Protein AF-E0MJT0-F1 (afdb_monomer_lite)

Sequence (214 aa):
MLRGILICGAIALLGTSVAAQNTTTRPAAEV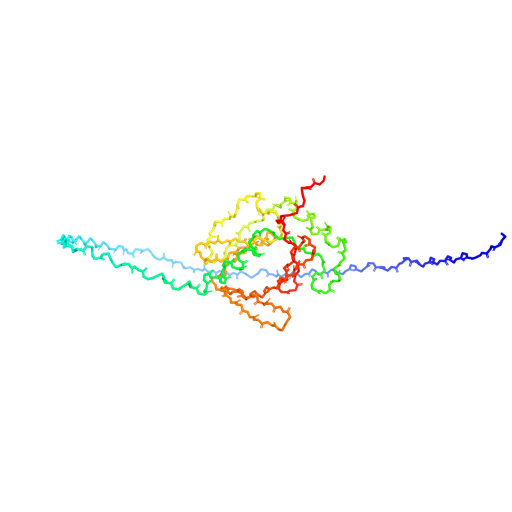ETNSSINAAPSSDATGDSDSTAKPEAEAAETEAEPAEPDPQAKLRKELDEQLLGAWAEMPGGLTGQLSQDTVKVALAGCYAALSVPSLRFETTAERALPPQDDRKGHVIYYRTSKGLQRFDTKAGTVTVFPQIAKVPRETFNVYVLRGRSATLPLRFAKRGRGTFLAEGDKIYLHCRGLPARP

pLDDT: mean 77.41, std 19.5, range [37.59, 97.56]

Foldseek 3Di:
DDDDDDDDDDDDDDDDDDDDDDDDDDDDDDDDDDDDDDDDDDDDDDDDDDDDDDDDDDPPPPPPDPPDPDVVVVVQVVCCVQAAFAWAWFPPFPNDDDDPVSVVVSLVQQVDQADAPAADEDPQDDPDDDDSNRHRHQWGWDADPQGIWIQGRVVNYIFHFNDWDWDDDPPFIWIWTDGPVDIWTWTWDDDDQWIWIHTPRIIITGSPPDDDDD

Radius of gyration: 28.46 Å; chains: 1; bounding box: 87×42×94 Å

Structure (mmCIF, N/CA/C/O backbone):
data_AF-E0MJT0-F1
#
_entry.id   AF-E0MJT0-F1
#
loop_
_atom_site.group_PDB
_atom_site.id
_atom_site.type_symbol
_atom_site.label_atom_id
_atom_site.label_alt_id
_atom_site.label_comp_id
_atom_site.label_asym_id
_atom_site.label_entity_id
_atom_site.label_seq_id
_atom_site.pdbx_PDB_ins_code
_atom_site.Cartn_x
_atom_site.Cartn_y
_atom_site.Cartn_z
_atom_site.occupancy
_atom_site.B_iso_or_equiv
_atom_site.auth_seq_id
_atom_site.auth_comp_id
_atom_site.auth_asym_id
_atom_site.auth_atom_id
_atom_site.pdbx_PDB_model_num
ATOM 1 N N . MET A 1 1 ? 36.842 -0.036 -50.162 1.00 39.56 1 MET A N 1
ATOM 2 C CA . MET A 1 1 ? 38.296 0.043 -49.912 1.00 39.56 1 MET A CA 1
ATOM 3 C C . MET A 1 1 ? 38.510 0.423 -48.452 1.00 39.56 1 MET A C 1
ATOM 5 O O . MET A 1 1 ? 37.882 1.372 -48.022 1.00 39.56 1 MET A O 1
ATOM 9 N N . LEU A 1 2 ? 39.345 -0.365 -47.758 1.00 37.59 2 LEU A N 1
ATOM 10 C CA . LEU A 1 2 ? 40.110 -0.109 -46.519 1.00 37.59 2 LEU A CA 1
ATOM 11 C C . LEU A 1 2 ? 39.387 0.459 -45.271 1.00 37.59 2 LEU A C 1
ATOM 13 O O . LEU A 1 2 ? 38.911 1.581 -45.274 1.00 37.59 2 LEU A O 1
ATOM 17 N N . ARG A 1 3 ? 39.226 -0.357 -44.213 1.00 43.16 3 ARG A N 1
ATOM 18 C CA . ARG A 1 3 ? 40.137 -0.589 -43.050 1.00 43.16 3 ARG A CA 1
ATOM 19 C C . ARG A 1 3 ? 39.877 0.407 -41.908 1.00 43.16 3 ARG A C 1
ATOM 21 O O . ARG A 1 3 ? 40.188 1.578 -42.030 1.00 43.16 3 ARG A O 1
ATOM 28 N N . GLY A 1 4 ? 39.311 -0.058 -40.796 1.00 39.19 4 GLY A N 1
ATOM 29 C CA . GLY A 1 4 ? 40.079 -0.333 -39.568 1.00 39.19 4 GLY A CA 1
ATOM 30 C C . GLY A 1 4 ? 39.317 0.258 -38.364 1.00 39.19 4 GLY A C 1
ATOM 31 O O . GLY A 1 4 ? 38.499 1.138 -38.577 1.00 39.19 4 GLY A O 1
ATOM 32 N N . ILE A 1 5 ? 39.440 -0.142 -37.100 1.00 55.97 5 ILE A N 1
ATOM 33 C CA . ILE A 1 5 ? 40.351 -1.026 -36.375 1.00 55.97 5 ILE A CA 1
ATOM 34 C C . ILE A 1 5 ? 39.578 -1.563 -35.154 1.00 55.97 5 ILE A C 1
ATOM 36 O O . ILE A 1 5 ? 38.778 -0.869 -34.533 1.00 55.97 5 ILE A O 1
ATOM 40 N N . LEU A 1 6 ? 39.867 -2.824 -34.856 1.00 49.12 6 LEU A N 1
ATOM 41 C CA . LEU A 1 6 ? 39.531 -3.611 -33.677 1.00 49.12 6 LEU A CA 1
ATOM 42 C C . LEU A 1 6 ? 40.181 -3.006 -32.413 1.00 49.12 6 LEU A C 1
ATOM 44 O O . LEU A 1 6 ? 41.392 -2.792 -32.419 1.00 49.12 6 LEU A O 1
ATOM 48 N N . ILE A 1 7 ? 39.443 -2.816 -31.315 1.00 57.50 7 ILE A N 1
ATOM 49 C CA . ILE A 1 7 ? 40.053 -2.723 -29.976 1.00 57.50 7 ILE A CA 1
ATOM 50 C C . ILE A 1 7 ? 39.392 -3.755 -29.067 1.00 57.50 7 ILE A C 1
ATOM 52 O O . ILE A 1 7 ? 38.260 -3.602 -28.613 1.00 57.50 7 ILE A O 1
ATOM 56 N N . CYS A 1 8 ? 40.149 -4.826 -28.836 1.00 52.03 8 CYS A N 1
ATOM 57 C CA . CYS A 1 8 ? 39.982 -5.756 -27.734 1.00 52.03 8 CYS A CA 1
ATOM 58 C C . CYS A 1 8 ? 40.295 -5.043 -26.413 1.00 52.03 8 CYS A C 1
ATOM 60 O O . CYS A 1 8 ? 41.327 -4.388 -26.291 1.00 52.03 8 CYS A O 1
ATOM 62 N N . GLY A 1 9 ? 39.446 -5.242 -25.411 1.00 45.62 9 GLY A N 1
ATOM 63 C CA . GLY A 1 9 ? 39.703 -4.835 -24.034 1.00 45.62 9 GLY A CA 1
ATOM 64 C C . GLY A 1 9 ? 39.067 -5.828 -23.074 1.00 45.62 9 GLY A C 1
ATOM 65 O O . GLY A 1 9 ? 38.025 -5.550 -22.495 1.00 45.62 9 GLY A O 1
ATOM 66 N N . ALA A 1 10 ? 39.675 -7.007 -22.955 1.00 51.72 10 ALA A N 1
ATOM 67 C CA . ALA A 1 10 ? 39.426 -7.926 -21.855 1.00 51.72 10 ALA A CA 1
ATOM 68 C C . ALA A 1 10 ? 40.201 -7.431 -20.627 1.00 51.72 10 ALA A C 1
ATOM 70 O O . ALA A 1 10 ? 41.418 -7.278 -20.704 1.00 51.72 10 ALA A O 1
ATOM 71 N N . ILE A 1 11 ? 39.522 -7.215 -19.499 1.00 55.44 11 ILE A N 1
ATOM 72 C CA . ILE A 1 11 ? 40.168 -7.178 -18.184 1.00 55.44 11 ILE A CA 1
ATOM 73 C C . ILE A 1 11 ? 39.408 -8.116 -17.253 1.00 55.44 11 ILE A C 1
ATOM 75 O O . ILE A 1 11 ? 38.180 -8.150 -17.213 1.00 55.44 11 ILE A O 1
ATOM 79 N N . ALA A 1 12 ? 40.216 -8.936 -16.596 1.00 50.62 12 ALA A N 1
ATOM 80 C CA . ALA A 1 12 ? 39.888 -10.151 -15.895 1.00 50.62 12 ALA A CA 1
ATOM 81 C C . ALA A 1 12 ? 39.063 -9.936 -14.619 1.00 50.62 12 ALA A C 1
ATOM 83 O O . ALA A 1 12 ? 39.267 -8.991 -13.859 1.00 50.62 12 ALA A O 1
ATOM 84 N N . LEU A 1 13 ? 38.192 -10.916 -14.372 1.00 47.69 13 LEU A N 1
ATOM 85 C CA . LEU A 1 13 ? 37.748 -11.331 -13.046 1.00 47.69 13 LEU A CA 1
ATOM 86 C C . LEU A 1 13 ? 38.962 -11.616 -12.155 1.00 47.69 13 LEU A C 1
ATOM 88 O O . LEU A 1 13 ? 39.895 -12.257 -12.629 1.00 47.69 13 LEU A O 1
ATOM 92 N N . LEU A 1 14 ? 38.898 -11.205 -10.886 1.00 55.53 14 LEU A N 1
ATOM 93 C CA . LEU A 1 14 ? 39.329 -11.946 -9.687 1.00 55.53 14 LEU A CA 1
ATOM 94 C C . LEU A 1 14 ? 39.169 -11.022 -8.467 1.00 55.53 14 LEU A C 1
ATOM 96 O O . LEU A 1 14 ? 39.740 -9.939 -8.415 1.00 55.53 14 LEU A O 1
ATOM 100 N N . GLY A 1 15 ? 38.375 -11.451 -7.486 1.00 39.41 15 GLY A N 1
ATOM 101 C CA . GLY A 1 15 ? 38.092 -10.676 -6.275 1.00 39.41 15 GLY A CA 1
ATOM 102 C C . GLY A 1 15 ? 37.439 -11.528 -5.193 1.00 39.41 15 GLY A C 1
ATOM 103 O O . GLY A 1 15 ? 36.276 -11.340 -4.868 1.00 39.41 15 GLY A O 1
ATOM 104 N N . THR A 1 16 ? 38.200 -12.527 -4.749 1.00 51.72 16 THR A N 1
ATOM 105 C CA . THR A 1 16 ? 38.169 -13.261 -3.470 1.00 51.72 16 THR A CA 1
ATOM 106 C C . THR A 1 16 ? 36.982 -13.057 -2.518 1.00 51.72 16 THR A C 1
ATOM 108 O O . THR A 1 16 ? 36.824 -12.012 -1.889 1.00 51.72 16 THR A O 1
ATOM 111 N N . SER A 1 17 ? 36.256 -14.153 -2.297 1.00 47.62 17 SER A N 1
ATOM 112 C CA . SER A 1 17 ? 35.395 -14.392 -1.140 1.00 47.62 17 SER A CA 1
ATOM 113 C C . SER A 1 17 ? 36.192 -14.340 0.168 1.00 47.62 17 SER A C 1
ATOM 115 O O . SER A 1 17 ? 37.185 -15.052 0.311 1.00 47.62 17 SER A O 1
ATOM 117 N N . VAL A 1 18 ? 35.713 -13.575 1.151 1.00 54.94 18 VAL A N 1
ATOM 118 C CA . VAL A 1 18 ? 36.112 -13.725 2.557 1.00 54.94 18 VAL A CA 1
ATOM 119 C C . VAL A 1 18 ? 34.894 -14.204 3.336 1.00 54.94 18 VAL A C 1
ATOM 121 O O . VAL A 1 18 ? 33.933 -13.468 3.541 1.00 54.94 18 VAL A O 1
ATOM 124 N N . ALA A 1 19 ? 34.944 -15.469 3.745 1.00 49.22 19 ALA A N 1
ATOM 125 C CA . ALA A 1 19 ? 34.118 -15.998 4.812 1.00 49.22 19 ALA A CA 1
ATOM 126 C C . ALA A 1 19 ? 34.771 -15.617 6.148 1.00 49.22 19 ALA A C 1
ATOM 128 O O . ALA A 1 19 ? 35.932 -15.945 6.380 1.00 49.22 19 ALA A O 1
ATOM 129 N N . ALA A 1 20 ? 34.026 -14.956 7.029 1.00 48.19 20 ALA A N 1
ATOM 130 C CA . ALA A 1 20 ? 34.372 -14.851 8.439 1.00 48.19 20 ALA A CA 1
ATOM 131 C C . ALA A 1 20 ? 33.108 -15.082 9.269 1.00 48.19 20 ALA A C 1
ATOM 133 O O . ALA A 1 20 ? 32.042 -14.524 9.015 1.00 48.19 20 ALA A O 1
ATOM 134 N N . GLN A 1 21 ? 33.255 -16.011 10.200 1.00 46.91 21 GLN A N 1
ATOM 135 C CA . GLN A 1 21 ? 32.237 -16.642 11.016 1.00 46.91 21 GLN A CA 1
ATOM 136 C C . GLN A 1 21 ? 31.750 -15.676 12.103 1.00 46.91 21 GLN A C 1
ATOM 138 O O . GLN A 1 21 ? 32.567 -15.103 12.814 1.00 46.91 21 GLN A O 1
ATOM 143 N N . ASN A 1 22 ? 30.433 -15.559 12.285 1.00 47.38 22 ASN A N 1
ATOM 144 C CA . ASN A 1 22 ? 29.844 -14.991 13.499 1.00 47.38 22 ASN A CA 1
ATOM 145 C C . ASN A 1 22 ? 29.079 -16.094 14.236 1.00 47.38 22 ASN A C 1
ATOM 147 O O . ASN A 1 22 ? 27.866 -16.241 14.113 1.00 47.38 22 ASN A O 1
ATOM 151 N N . THR A 1 23 ? 29.814 -16.896 15.001 1.00 53.53 23 THR A N 1
ATOM 152 C CA . THR A 1 23 ? 29.259 -17.708 16.087 1.00 53.53 23 THR A CA 1
ATOM 153 C C . THR A 1 23 ? 29.192 -16.846 17.341 1.00 53.53 23 THR A C 1
ATOM 155 O O . THR A 1 23 ? 30.184 -16.682 18.046 1.00 53.53 23 THR A O 1
ATOM 158 N N . THR A 1 24 ? 28.016 -16.289 17.629 1.00 59.47 24 THR A N 1
ATOM 159 C CA . THR A 1 24 ? 27.700 -15.737 18.952 1.00 59.47 24 THR A CA 1
ATOM 160 C C . THR A 1 24 ? 26.801 -16.724 19.680 1.00 59.47 24 THR A C 1
ATOM 162 O O . THR A 1 24 ? 25.582 -16.737 19.518 1.00 59.47 24 THR A O 1
ATOM 165 N N . THR A 1 25 ? 27.436 -17.568 20.486 1.00 55.47 25 THR A N 1
ATOM 166 C CA . THR A 1 25 ? 26.797 -18.394 21.507 1.00 55.47 25 THR A CA 1
ATOM 167 C C . THR A 1 25 ? 26.306 -17.473 22.623 1.00 55.47 25 THR A C 1
ATOM 169 O O . THR A 1 25 ? 27.111 -16.873 23.331 1.00 55.47 25 THR A O 1
ATOM 172 N N . ARG A 1 26 ? 24.986 -17.334 22.777 1.00 57.97 26 ARG A N 1
ATOM 173 C CA . ARG A 1 26 ? 24.369 -16.671 23.933 1.00 57.97 26 ARG A CA 1
ATOM 174 C C . ARG A 1 26 ? 23.870 -17.751 24.900 1.00 57.97 26 ARG A C 1
ATOM 176 O O . ARG A 1 26 ? 23.082 -18.592 24.467 1.00 57.97 26 ARG A O 1
ATOM 183 N N . PRO A 1 27 ? 24.308 -17.756 26.170 1.00 58.97 27 PRO A N 1
ATOM 184 C CA . PRO A 1 27 ? 23.835 -18.723 27.148 1.00 58.97 27 PRO A CA 1
ATOM 185 C C . PRO A 1 27 ? 22.383 -18.450 27.550 1.00 58.97 27 PRO A C 1
ATOM 187 O O . PRO A 1 27 ? 21.928 -17.303 27.613 1.00 58.97 27 PRO A O 1
ATOM 190 N N . ALA A 1 28 ? 21.682 -19.553 27.808 1.00 47.94 28 ALA A N 1
ATOM 191 C CA . ALA A 1 28 ? 20.380 -19.606 28.441 1.00 47.94 28 ALA A CA 1
ATOM 192 C C . ALA A 1 28 ? 20.479 -19.020 29.855 1.00 47.94 28 ALA A C 1
ATOM 194 O O . ALA A 1 28 ? 21.287 -19.476 30.660 1.00 47.94 28 ALA A O 1
ATOM 195 N N . ALA A 1 29 ? 19.668 -18.003 30.129 1.00 51.69 29 ALA A N 1
ATOM 196 C CA . ALA A 1 29 ? 19.367 -17.580 31.484 1.00 51.69 29 ALA A CA 1
ATOM 197 C C . ALA A 1 29 ? 17.995 -18.154 31.830 1.00 51.69 29 ALA A C 1
ATOM 199 O O . ALA A 1 29 ? 16.990 -17.831 31.191 1.00 51.69 29 ALA A O 1
ATOM 200 N N . GLU A 1 30 ? 18.014 -19.054 32.802 1.00 49.72 30 GLU A N 1
ATOM 201 C CA . GLU A 1 30 ? 16.867 -19.563 33.531 1.00 49.72 30 GLU A CA 1
ATOM 202 C C . GLU A 1 30 ? 16.092 -18.388 34.138 1.00 49.72 30 GLU A C 1
ATOM 204 O O . GLU A 1 30 ? 16.666 -17.501 34.768 1.00 49.72 30 GLU A O 1
ATOM 209 N N . VAL A 1 31 ? 14.776 -18.379 33.939 1.00 50.62 31 VAL A N 1
ATOM 210 C CA . VAL A 1 31 ? 13.862 -17.578 34.751 1.00 50.62 31 VAL A CA 1
ATOM 211 C C . VAL A 1 31 ? 12.834 -18.543 35.311 1.00 50.62 31 VAL A C 1
ATOM 213 O O . VAL A 1 31 ? 11.849 -18.888 34.659 1.00 50.62 31 VAL A O 1
ATOM 216 N N . GLU A 1 32 ? 13.100 -18.990 36.533 1.00 49.81 32 GLU A N 1
ATOM 217 C CA . GLU A 1 32 ? 12.069 -19.459 37.442 1.00 49.81 32 GLU A CA 1
ATOM 218 C C . GLU A 1 32 ? 11.084 -18.308 37.680 1.00 49.81 32 GLU A C 1
ATOM 220 O O . GLU A 1 32 ? 11.463 -17.225 38.124 1.00 49.81 32 GLU A O 1
ATOM 225 N N . THR A 1 33 ? 9.802 -18.533 37.402 1.00 47.44 33 THR A N 1
ATOM 226 C CA . THR A 1 33 ? 8.735 -17.763 38.046 1.00 47.44 33 THR A CA 1
ATOM 227 C C . THR A 1 33 ? 7.750 -18.734 38.661 1.00 47.44 33 THR A C 1
ATOM 229 O O . THR A 1 33 ? 7.006 -19.453 38.001 1.00 47.44 33 THR A O 1
ATOM 232 N N . ASN A 1 34 ? 7.863 -18.765 39.979 1.00 44.84 34 ASN A N 1
ATOM 233 C CA . ASN A 1 34 ? 7.016 -19.437 40.931 1.00 44.84 34 ASN A CA 1
ATOM 234 C C . ASN A 1 34 ? 5.706 -18.644 41.120 1.00 44.84 34 ASN A C 1
ATOM 236 O O . ASN A 1 34 ? 5.655 -17.443 40.850 1.00 44.84 34 ASN A O 1
ATOM 240 N N . SER A 1 35 ? 4.719 -19.318 41.707 1.00 42.53 35 SER A N 1
ATOM 241 C CA . SER A 1 35 ? 3.547 -18.765 42.407 1.00 42.53 35 SER A CA 1
ATOM 242 C C . SER A 1 35 ? 2.259 -18.476 41.621 1.00 42.53 35 SER A C 1
ATOM 244 O O . SER A 1 35 ? 2.022 -17.399 41.085 1.00 42.53 35 SER A O 1
ATOM 246 N N . SER A 1 36 ? 1.369 -19.469 41.724 1.00 47.12 36 SER A N 1
ATOM 247 C CA . SER A 1 36 ? 0.085 -19.386 42.440 1.00 47.12 36 SER A CA 1
ATOM 248 C C . SER A 1 36 ? -0.874 -18.246 42.097 1.00 47.12 36 SER A C 1
ATOM 250 O O . SER A 1 36 ? -0.738 -17.128 42.587 1.00 47.12 36 SER A O 1
ATOM 252 N N . ILE A 1 37 ? -1.963 -18.593 41.406 1.00 47.69 37 ILE A N 1
ATOM 253 C CA . ILE A 1 37 ? -3.201 -17.809 41.420 1.00 47.69 37 ILE A CA 1
ATOM 254 C C . ILE A 1 37 ? -4.283 -18.670 42.073 1.00 47.69 37 ILE A C 1
ATOM 256 O O . ILE A 1 37 ? -4.662 -19.724 41.562 1.00 47.69 37 ILE A O 1
ATOM 260 N N . ASN A 1 38 ? -4.720 -18.210 43.245 1.00 52.88 38 ASN A N 1
ATOM 261 C CA . ASN A 1 38 ? -5.836 -18.748 44.007 1.00 52.88 38 ASN A CA 1
ATOM 262 C C . ASN A 1 38 ? -7.157 -18.582 43.252 1.00 52.88 38 ASN A C 1
ATOM 264 O O . ASN A 1 38 ? -7.386 -17.599 42.549 1.00 52.88 38 ASN A O 1
ATOM 268 N N . ALA A 1 39 ? -8.029 -19.559 43.462 1.00 43.28 39 ALA A N 1
ATOM 269 C CA . ALA A 1 39 ? -9.385 -19.606 42.960 1.00 43.28 39 ALA A CA 1
ATOM 270 C C . ALA A 1 39 ? -10.387 -18.819 43.830 1.00 43.28 39 ALA A C 1
ATOM 272 O O . ALA A 1 39 ? -10.239 -18.761 45.051 1.00 43.28 39 ALA A O 1
ATOM 273 N N . ALA A 1 40 ? -11.469 -18.405 43.147 1.00 51.53 40 ALA A N 1
ATOM 274 C CA . ALA A 1 40 ? -12.857 -18.191 43.604 1.00 51.53 40 ALA A CA 1
ATOM 275 C C . ALA A 1 40 ? -13.196 -16.883 44.372 1.00 51.53 40 ALA A C 1
ATOM 277 O O . ALA A 1 40 ? -12.289 -16.271 44.930 1.00 51.53 40 ALA A O 1
ATOM 278 N N . PRO A 1 41 ? -14.490 -16.477 44.503 1.00 58.94 41 PRO A N 1
ATOM 279 C CA . PRO A 1 41 ? -15.729 -16.891 43.803 1.00 58.94 41 PRO A CA 1
ATOM 280 C C . PRO A 1 41 ? -16.649 -15.730 43.307 1.00 58.94 41 PRO A C 1
ATOM 282 O O . PRO A 1 41 ? -16.496 -14.577 43.685 1.00 58.94 41 PRO A O 1
ATOM 285 N N . SER A 1 42 ? -17.632 -16.120 42.478 1.00 41.84 42 SER A N 1
ATOM 286 C CA . SER A 1 42 ? -19.065 -15.734 42.399 1.00 41.84 42 SER A CA 1
ATOM 287 C C . SER A 1 42 ? -19.572 -14.340 42.814 1.00 41.84 42 SER A C 1
ATOM 289 O O . SER A 1 42 ? -19.380 -13.938 43.956 1.00 41.84 42 SER A O 1
ATOM 291 N N . SER A 1 43 ? -20.443 -13.752 41.976 1.00 51.44 43 SER A N 1
ATOM 292 C CA . SER A 1 43 ? -21.821 -13.397 42.383 1.00 51.44 43 SER A CA 1
ATOM 293 C C . SER A 1 43 ? -22.679 -12.884 41.216 1.00 51.44 43 SER A C 1
ATOM 295 O O . SER A 1 43 ? -22.278 -11.979 40.484 1.00 51.44 43 SER A O 1
ATOM 297 N N . ASP A 1 44 ? -23.871 -13.474 41.116 1.00 47.16 44 ASP A N 1
ATOM 298 C CA . ASP A 1 44 ? -25.062 -13.056 40.375 1.00 47.16 44 ASP A CA 1
ATOM 299 C C . ASP A 1 44 ? -25.503 -11.609 40.650 1.00 47.16 44 ASP A C 1
ATOM 301 O O . ASP A 1 44 ? -25.381 -11.127 41.775 1.00 47.16 44 ASP A O 1
ATOM 305 N N . ALA A 1 45 ? -26.154 -10.982 39.663 1.00 52.44 45 ALA A N 1
ATOM 306 C CA . ALA A 1 45 ? -27.312 -10.115 39.905 1.00 52.44 45 ALA A CA 1
ATOM 307 C C . ALA A 1 45 ? -28.137 -9.922 38.621 1.00 52.44 45 ALA A C 1
ATOM 309 O O . ALA A 1 45 ? -27.816 -9.130 37.737 1.00 52.44 45 ALA A O 1
ATOM 310 N N . THR A 1 46 ? -29.225 -10.681 38.570 1.00 49.34 46 THR A N 1
ATOM 311 C CA . THR A 1 46 ? -30.458 -10.483 37.809 1.00 49.34 46 THR A CA 1
ATOM 312 C C . THR A 1 46 ? -31.018 -9.070 38.022 1.00 49.34 46 THR A C 1
ATOM 314 O O . THR A 1 46 ? -31.017 -8.571 39.145 1.00 49.34 46 THR A O 1
ATOM 317 N N . GLY A 1 47 ? -31.545 -8.442 36.970 1.00 44.25 47 GLY A N 1
ATOM 318 C CA . GLY A 1 47 ? -32.155 -7.112 37.042 1.00 44.25 47 GLY A CA 1
ATOM 319 C C . GLY A 1 47 ? -33.018 -6.824 35.821 1.00 44.25 47 GLY A C 1
ATOM 320 O O . GLY A 1 47 ? -32.624 -6.071 34.938 1.00 44.25 47 GLY A O 1
ATOM 321 N N . ASP A 1 48 ? -34.163 -7.496 35.785 1.00 46.62 48 ASP A N 1
ATOM 322 C CA . ASP A 1 48 ? -35.295 -7.293 34.886 1.00 46.62 48 ASP A CA 1
ATOM 323 C C . ASP A 1 48 ? -35.992 -5.961 35.229 1.00 46.62 48 ASP A C 1
ATOM 325 O O . ASP A 1 48 ? -36.256 -5.694 36.404 1.00 46.62 48 ASP A O 1
ATOM 329 N N . SER A 1 49 ? -36.257 -5.107 34.238 1.00 53.78 49 SER A N 1
ATOM 330 C CA . SER A 1 49 ? -37.188 -3.972 34.351 1.00 53.78 49 SER A CA 1
ATOM 331 C C . SER A 1 49 ? -37.615 -3.492 32.967 1.00 53.78 49 SER A C 1
ATOM 333 O O . SER A 1 49 ? -37.015 -2.615 32.345 1.00 53.78 49 SER A O 1
ATOM 335 N N . ASP A 1 50 ? -38.678 -4.145 32.520 1.00 46.25 50 ASP A N 1
ATOM 336 C CA . ASP A 1 50 ? -39.806 -3.633 31.749 1.00 46.25 50 ASP A CA 1
ATOM 337 C C . ASP A 1 50 ? -40.014 -2.100 31.821 1.00 46.25 50 ASP A C 1
ATOM 339 O O . ASP A 1 50 ? -40.153 -1.500 32.891 1.00 46.25 50 ASP A O 1
ATOM 343 N N . SER A 1 51 ? -40.089 -1.459 30.653 1.00 48.84 51 SER A N 1
ATOM 344 C CA . SER A 1 51 ? -40.796 -0.187 30.499 1.00 48.84 51 SER A CA 1
ATOM 345 C C . SER A 1 51 ? -41.252 0.008 29.061 1.00 48.84 51 SER A C 1
ATOM 347 O O . SER A 1 51 ? -40.562 0.542 28.192 1.00 48.84 51 SER A O 1
ATOM 349 N N . THR A 1 52 ? -42.479 -0.447 28.852 1.00 54.03 52 THR A N 1
ATOM 350 C CA . THR A 1 52 ? -43.372 -0.064 27.767 1.00 54.03 52 THR A CA 1
ATOM 351 C C . THR A 1 52 ? -43.704 1.430 27.865 1.00 54.03 52 THR A C 1
ATOM 353 O O . THR A 1 52 ? -44.395 1.848 28.790 1.00 54.03 52 THR A O 1
ATOM 356 N N . ALA A 1 53 ? -43.286 2.234 26.884 1.00 52.53 53 ALA A N 1
ATOM 357 C CA . ALA A 1 53 ? -43.912 3.526 26.598 1.00 52.53 53 ALA A CA 1
ATOM 358 C C . ALA A 1 53 ? -43.731 3.899 25.119 1.00 52.53 53 ALA A C 1
ATOM 360 O O . ALA A 1 53 ? -42.669 4.330 24.676 1.00 52.53 53 ALA A O 1
ATOM 361 N N . LYS A 1 54 ? -44.815 3.709 24.365 1.00 60.12 54 LYS A N 1
ATOM 362 C CA . LYS A 1 54 ? -45.051 4.204 23.008 1.00 60.12 54 LYS A CA 1
ATOM 363 C C . LYS A 1 54 ? -45.479 5.677 23.089 1.00 60.12 54 LYS A C 1
ATOM 365 O O . LYS A 1 54 ? -46.451 5.965 23.787 1.00 60.12 54 LYS A O 1
ATOM 370 N N . PRO A 1 55 ? -44.842 6.576 22.327 1.00 51.94 55 PRO A N 1
ATOM 371 C CA . PRO A 1 55 ? -45.589 7.654 21.693 1.00 51.94 55 PRO A CA 1
ATOM 372 C C . PRO A 1 55 ? -45.371 7.636 20.177 1.00 51.94 55 PRO A C 1
ATOM 374 O O . PRO A 1 55 ? -44.253 7.767 19.682 1.00 51.94 55 PRO A O 1
ATOM 377 N N . GLU A 1 56 ? -46.481 7.477 19.457 1.00 57.00 56 GLU A N 1
ATOM 378 C CA . GLU A 1 56 ? -46.642 7.976 18.093 1.00 57.00 56 GLU A CA 1
ATOM 379 C C . GLU A 1 56 ? -46.380 9.485 18.107 1.00 57.00 56 GLU A C 1
ATOM 381 O O . GLU A 1 56 ? -47.087 10.229 18.784 1.00 57.00 56 GLU A O 1
ATOM 386 N N . ALA A 1 57 ? -45.359 9.923 17.377 1.00 53.69 57 ALA A N 1
ATOM 387 C CA . ALA A 1 57 ? -45.158 11.321 17.036 1.00 53.69 57 ALA A CA 1
ATOM 388 C C . ALA A 1 57 ? -44.929 11.407 15.527 1.00 53.69 57 ALA A C 1
ATOM 390 O O . ALA A 1 57 ? -44.039 10.756 14.978 1.00 53.69 57 ALA A O 1
ATOM 391 N N . GLU A 1 58 ? -45.821 12.166 14.898 1.00 53.72 58 GLU A N 1
ATOM 392 C CA . GLU A 1 58 ? -45.889 12.546 13.493 1.00 53.72 58 GLU A CA 1
ATOM 393 C C . GLU A 1 58 ? -44.523 12.703 12.820 1.00 53.72 58 GLU A C 1
ATOM 395 O O . GLU A 1 58 ? -43.674 13.498 13.228 1.00 53.72 58 GLU A O 1
ATOM 400 N N . ALA A 1 59 ? -44.358 11.964 11.723 1.00 45.94 59 ALA A N 1
ATOM 401 C CA . ALA A 1 59 ? -43.302 12.170 10.754 1.00 45.94 59 ALA A CA 1
ATOM 402 C C . ALA A 1 59 ? -43.537 13.505 10.031 1.00 45.94 59 ALA A C 1
ATOM 404 O O . ALA A 1 59 ? -44.211 13.569 9.006 1.00 45.94 59 ALA A O 1
ATOM 405 N N . ALA A 1 60 ? -42.970 14.581 10.574 1.00 56.06 60 ALA A N 1
ATOM 406 C CA . ALA A 1 60 ? -42.643 15.750 9.780 1.00 56.06 60 ALA A CA 1
ATOM 407 C C . ALA A 1 60 ? -41.481 15.353 8.858 1.00 56.06 60 ALA A C 1
ATOM 409 O O . ALA A 1 60 ? -40.336 15.238 9.305 1.00 56.06 60 ALA A O 1
ATOM 410 N N . GLU A 1 61 ? -41.788 15.092 7.586 1.00 55.78 61 GLU A N 1
ATOM 411 C CA . GLU A 1 61 ? -40.804 14.971 6.511 1.00 55.78 61 GLU A CA 1
ATOM 412 C C . GLU A 1 61 ? -40.043 16.295 6.409 1.00 55.78 61 GLU A C 1
ATOM 414 O O . GLU A 1 61 ? -40.413 17.228 5.703 1.00 55.78 61 GLU A O 1
ATOM 419 N N . THR A 1 62 ? -38.976 16.394 7.196 1.00 53.78 62 THR A N 1
ATOM 420 C CA . THR A 1 62 ? -37.941 17.395 6.999 1.00 53.78 62 THR A CA 1
ATOM 421 C C . THR A 1 62 ? -37.199 16.947 5.749 1.00 53.78 62 THR A C 1
ATOM 423 O O . THR A 1 62 ? -36.429 15.987 5.806 1.00 53.78 62 THR A O 1
ATOM 426 N N . GLU A 1 63 ? -37.480 17.588 4.612 1.00 60.59 63 GLU A N 1
ATOM 427 C CA . GLU A 1 63 ? -36.622 17.538 3.428 1.00 60.59 63 GLU A CA 1
ATOM 428 C C . GLU A 1 63 ? -35.215 17.944 3.876 1.00 60.59 63 GLU A C 1
ATOM 430 O O . GLU A 1 63 ? -34.901 19.119 4.067 1.00 60.59 63 GLU A O 1
ATOM 435 N N . ALA A 1 64 ? -34.396 16.931 4.159 1.00 56.31 64 ALA A N 1
ATOM 436 C CA . ALA A 1 64 ? -33.023 17.103 4.573 1.00 56.31 64 ALA A CA 1
ATOM 437 C C . ALA A 1 64 ? -32.268 17.723 3.398 1.00 56.31 64 ALA A C 1
ATOM 439 O O . ALA A 1 64 ? -31.994 17.061 2.394 1.00 56.31 64 ALA A O 1
ATOM 440 N N . GLU A 1 65 ? -31.958 19.008 3.540 1.00 58.91 65 GLU A N 1
ATOM 441 C CA . GLU A 1 65 ? -30.985 19.716 2.722 1.00 58.91 65 GLU A CA 1
ATOM 442 C C . GLU A 1 65 ? -29.749 18.810 2.561 1.00 58.91 65 GLU A C 1
ATOM 444 O O . GLU A 1 65 ? -29.277 18.248 3.559 1.00 58.91 65 GLU A O 1
ATOM 449 N N . PRO A 1 66 ? -29.260 18.565 1.332 1.00 58.81 66 PRO A N 1
ATOM 450 C CA . PRO A 1 66 ? -28.197 17.600 1.107 1.00 58.81 66 PRO A CA 1
ATOM 451 C C . PRO A 1 66 ? -26.952 18.062 1.860 1.00 58.81 66 PRO A C 1
ATOM 453 O O . PRO A 1 66 ? -26.285 19.008 1.446 1.00 58.81 66 PRO A O 1
ATOM 456 N N . ALA A 1 67 ? -26.667 17.395 2.983 1.00 68.31 67 ALA A N 1
ATOM 457 C CA . ALA A 1 67 ? -25.508 17.673 3.811 1.00 68.31 67 ALA A CA 1
ATOM 458 C C . ALA A 1 67 ? -24.265 17.731 2.920 1.00 68.31 67 ALA A C 1
ATOM 460 O O . ALA A 1 67 ? -24.008 16.800 2.145 1.00 68.31 67 ALA A O 1
ATOM 461 N N . GLU A 1 68 ? -23.522 18.838 3.006 1.00 69.38 68 GLU A N 1
ATOM 462 C CA . GLU A 1 68 ? -22.305 19.010 2.223 1.00 69.38 68 GLU A CA 1
ATOM 463 C C . GLU A 1 68 ? -21.403 17.776 2.388 1.00 69.38 68 GLU A C 1
ATOM 465 O O . GLU A 1 68 ? -21.243 17.261 3.502 1.00 69.38 68 GLU A O 1
ATOM 470 N N . PRO A 1 69 ? -20.830 17.252 1.291 1.00 72.50 69 PRO A N 1
ATOM 471 C CA . PRO A 1 69 ? -20.080 16.010 1.343 1.00 72.50 69 PRO A CA 1
ATOM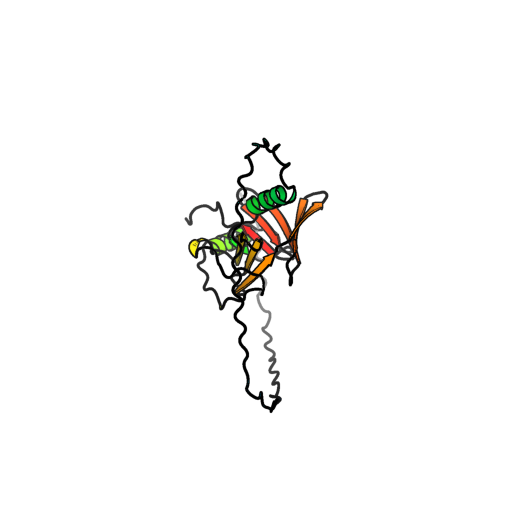 472 C C . PRO A 1 69 ? -18.883 16.166 2.281 1.00 72.50 69 PRO A C 1
ATOM 474 O O . PRO A 1 69 ? -18.017 17.008 2.042 1.00 72.50 69 PRO A O 1
ATOM 477 N N . ASP A 1 70 ? -18.823 15.313 3.311 1.00 83.62 70 ASP A N 1
ATOM 478 C CA . ASP A 1 70 ? -17.713 15.242 4.263 1.00 83.62 70 ASP A CA 1
ATOM 479 C C . ASP A 1 70 ? -16.367 15.304 3.504 1.00 83.62 70 ASP A C 1
ATOM 481 O O . ASP A 1 70 ? -16.063 14.405 2.700 1.00 83.62 70 ASP A O 1
ATOM 485 N N . PRO A 1 71 ? -15.537 16.346 3.716 1.00 84.38 71 PRO A N 1
ATOM 486 C CA . PRO A 1 71 ? -14.271 16.505 3.004 1.00 84.38 71 PRO A CA 1
ATOM 487 C C . PRO A 1 71 ? -13.346 15.298 3.206 1.00 84.38 71 PRO A C 1
ATOM 489 O O . PRO A 1 71 ? -12.560 14.956 2.314 1.00 84.38 71 PRO A O 1
ATOM 492 N N . GLN A 1 72 ? -13.477 14.592 4.333 1.00 88.75 72 GLN A N 1
ATOM 493 C CA . GLN A 1 72 ? -12.726 13.376 4.603 1.00 88.75 72 GLN A CA 1
ATOM 494 C C . GLN A 1 72 ? -13.208 12.197 3.751 1.00 88.75 72 GLN A C 1
ATOM 496 O O . GLN A 1 72 ? -12.386 11.385 3.316 1.00 88.75 72 GLN A O 1
ATOM 501 N N . ALA A 1 73 ? -14.505 12.103 3.454 1.00 90.06 73 ALA A N 1
ATOM 502 C CA . ALA A 1 73 ? -15.050 11.099 2.545 1.00 90.06 73 ALA A CA 1
ATOM 503 C C . ALA A 1 73 ? -14.530 11.299 1.114 1.00 90.06 73 ALA A C 1
ATOM 505 O O . ALA A 1 73 ? -14.104 10.335 0.470 1.00 90.06 73 ALA A O 1
ATOM 506 N N . LYS A 1 74 ? -14.465 12.552 0.641 1.00 91.69 74 LYS A N 1
ATOM 507 C CA . LYS A 1 74 ? -13.883 12.882 -0.671 1.00 91.69 74 LYS A CA 1
ATOM 508 C C . LYS A 1 74 ? -12.405 12.496 -0.748 1.00 91.69 74 LYS A C 1
ATOM 510 O O . LYS A 1 74 ? -11.994 11.853 -1.713 1.00 91.69 74 LYS A O 1
ATOM 515 N N . LEU A 1 75 ? -11.622 12.829 0.281 1.00 93.50 75 LEU A N 1
ATOM 516 C CA . LEU A 1 75 ? -10.210 12.449 0.365 1.00 93.50 75 LEU A CA 1
ATOM 517 C C . LEU A 1 75 ? -10.020 10.924 0.369 1.00 93.50 75 LEU A C 1
ATOM 519 O O . LEU A 1 75 ? -9.147 10.406 -0.326 1.00 93.50 75 LEU A O 1
ATOM 523 N N . ARG A 1 76 ? -10.830 10.199 1.150 1.00 94.44 76 ARG A N 1
ATOM 524 C CA . ARG A 1 76 ? -10.785 8.730 1.207 1.00 94.44 76 ARG A CA 1
ATOM 525 C C . ARG A 1 76 ? -11.050 8.118 -0.159 1.00 94.44 76 ARG A C 1
ATOM 527 O O . ARG A 1 76 ? -10.277 7.267 -0.581 1.00 94.44 76 ARG A O 1
ATOM 534 N N . LYS A 1 77 ? -12.084 8.596 -0.854 1.00 94.50 77 LYS A N 1
ATOM 535 C CA . LYS A 1 77 ? -12.430 8.135 -2.200 1.00 94.50 77 LYS A CA 1
ATOM 536 C C . LYS A 1 77 ? -11.291 8.376 -3.195 1.00 94.50 77 LYS A C 1
ATOM 538 O O . LYS A 1 77 ? -10.895 7.453 -3.895 1.00 94.50 77 LYS A O 1
ATOM 543 N N . GLU A 1 78 ? -10.727 9.585 -3.210 1.00 93.69 78 GLU A N 1
ATOM 544 C CA . GLU A 1 78 ? -9.608 9.942 -4.095 1.00 93.69 78 GLU A CA 1
ATOM 545 C C . GLU A 1 78 ? -8.385 9.035 -3.879 1.00 93.69 78 GLU A C 1
ATOM 547 O O . GLU A 1 78 ? -7.730 8.617 -4.837 1.00 93.69 78 GLU A O 1
ATOM 552 N N . LEU A 1 79 ? -8.061 8.740 -2.617 1.00 95.25 79 LEU A N 1
ATOM 553 C CA . LEU A 1 79 ? -6.962 7.839 -2.293 1.00 95.25 79 LEU A CA 1
ATOM 554 C C . LEU A 1 79 ? -7.298 6.393 -2.666 1.00 95.25 79 LEU A C 1
ATOM 556 O O . LEU A 1 79 ? -6.440 5.696 -3.198 1.00 95.25 79 LEU A O 1
ATOM 560 N N . ASP A 1 80 ? -8.524 5.941 -2.407 1.00 95.38 80 ASP A N 1
ATOM 561 C CA . ASP A 1 80 ? -8.940 4.563 -2.666 1.00 95.38 80 ASP A CA 1
ATOM 562 C C . ASP A 1 80 ? -8.862 4.203 -4.151 1.00 95.38 80 ASP A C 1
ATOM 564 O O . ASP A 1 80 ? -8.389 3.122 -4.503 1.00 95.38 80 ASP A O 1
ATOM 568 N N . GLU A 1 81 ? -9.235 5.132 -5.029 1.00 93.25 81 GLU A N 1
ATOM 569 C CA . GLU A 1 81 ? -9.116 4.963 -6.480 1.00 93.25 81 GLU A CA 1
ATOM 570 C C . GLU A 1 81 ? -7.665 4.749 -6.941 1.00 93.25 81 GLU A C 1
ATOM 572 O O . GLU A 1 81 ? -7.428 4.070 -7.942 1.00 93.25 81 GLU A O 1
ATOM 577 N N . GLN A 1 82 ? -6.695 5.309 -6.213 1.00 93.81 82 GLN A N 1
ATOM 578 C CA . GLN A 1 82 ? -5.272 5.231 -6.546 1.00 93.81 82 GLN A CA 1
ATOM 579 C C . GLN A 1 82 ? -4.537 4.099 -5.828 1.00 93.81 82 GLN A C 1
ATOM 581 O O . GLN A 1 82 ? -3.551 3.597 -6.364 1.00 93.81 82 GLN A O 1
ATOM 586 N N . LEU A 1 83 ? -4.969 3.750 -4.612 1.00 96.00 83 LEU A N 1
ATOM 587 C CA . LEU A 1 83 ? -4.202 2.927 -3.679 1.00 96.00 83 LEU A CA 1
ATOM 588 C C . LEU A 1 83 ? -4.697 1.484 -3.572 1.00 96.00 83 LEU A C 1
ATOM 590 O O . LEU A 1 83 ? -3.884 0.593 -3.335 1.00 96.00 83 LEU A O 1
ATOM 594 N N . LEU A 1 84 ? -6.005 1.235 -3.679 1.00 95.69 84 LEU A N 1
ATOM 595 C CA . LEU A 1 84 ? -6.546 -0.088 -3.371 1.00 95.69 84 LEU A CA 1
ATOM 596 C C . LEU A 1 84 ? -6.109 -1.150 -4.383 1.00 95.69 84 LEU A C 1
ATOM 598 O O . LEU A 1 84 ? -6.159 -0.954 -5.596 1.00 95.69 84 LEU A O 1
ATOM 602 N N . GLY A 1 85 ? -5.779 -2.325 -3.857 1.00 94.50 85 GLY A N 1
ATOM 603 C CA . GLY A 1 85 ? -5.342 -3.481 -4.623 1.00 94.50 85 GLY A CA 1
ATOM 604 C C . GLY A 1 85 ? -3.919 -3.899 -4.285 1.00 94.50 85 GLY A C 1
ATOM 605 O O . GLY A 1 85 ? -3.331 -3.473 -3.286 1.00 94.50 85 GLY A O 1
ATOM 606 N N . ALA A 1 86 ? -3.390 -4.791 -5.115 1.00 94.88 86 ALA A N 1
ATOM 607 C CA . ALA A 1 86 ? -2.066 -5.358 -4.940 1.00 94.88 86 ALA A CA 1
ATOM 608 C C . ALA A 1 86 ? -0.984 -4.558 -5.672 1.00 94.88 86 ALA A C 1
ATOM 610 O O . ALA A 1 86 ? -1.203 -3.998 -6.752 1.00 94.88 86 ALA A O 1
ATOM 611 N N . TRP A 1 87 ? 0.202 -4.560 -5.078 1.00 96.12 87 TRP A N 1
ATOM 612 C CA . TRP A 1 87 ? 1.359 -3.787 -5.496 1.00 96.12 87 TRP A CA 1
ATOM 613 C C . TRP A 1 87 ? 2.613 -4.649 -5.436 1.00 96.12 87 TRP A C 1
ATOM 615 O O . TRP A 1 87 ? 2.875 -5.297 -4.422 1.00 96.12 87 TRP A O 1
ATOM 625 N N . ALA A 1 88 ? 3.419 -4.647 -6.493 1.00 94.88 88 ALA A N 1
ATOM 626 C CA . ALA A 1 88 ? 4.687 -5.363 -6.522 1.00 94.88 88 ALA A CA 1
ATOM 627 C C . ALA A 1 88 ? 5.863 -4.433 -6.225 1.00 94.88 88 ALA A C 1
ATOM 629 O O . ALA A 1 88 ? 5.999 -3.390 -6.857 1.00 94.88 88 ALA A O 1
ATOM 630 N N . GLU A 1 89 ? 6.713 -4.816 -5.270 1.00 94.19 89 GLU A N 1
ATOM 631 C CA . GLU A 1 89 ? 7.918 -4.064 -4.921 1.00 94.19 89 GLU A CA 1
ATOM 632 C C . GLU A 1 89 ? 8.888 -4.071 -6.107 1.00 94.19 89 GLU A C 1
ATOM 634 O O . GLU A 1 89 ? 9.100 -5.096 -6.760 1.00 94.19 89 GLU A O 1
ATOM 639 N N . MET A 1 90 ? 9.464 -2.911 -6.398 1.00 92.00 90 MET A N 1
ATOM 640 C CA . MET A 1 90 ? 10.465 -2.759 -7.439 1.00 92.00 90 MET A CA 1
ATOM 641 C C . MET A 1 90 ? 11.872 -2.865 -6.847 1.00 92.00 90 MET A C 1
ATOM 643 O O . MET A 1 90 ? 12.162 -2.213 -5.839 1.00 92.00 90 MET A O 1
ATOM 647 N N . PRO A 1 91 ? 12.785 -3.618 -7.483 1.00 88.19 91 PRO A N 1
ATOM 648 C CA . PRO A 1 91 ? 14.153 -3.718 -6.997 1.00 88.19 91 PRO A CA 1
ATOM 649 C C . PRO A 1 91 ? 14.880 -2.366 -7.078 1.00 88.19 91 PRO A C 1
ATOM 651 O O . PRO A 1 91 ? 14.763 -1.642 -8.066 1.00 88.19 91 PRO A O 1
ATOM 654 N N . GLY A 1 92 ? 15.656 -2.039 -6.041 1.00 82.69 92 GLY A N 1
ATOM 655 C CA . GLY A 1 92 ? 16.487 -0.827 -5.980 1.00 82.69 92 GLY A CA 1
ATOM 656 C C . GLY A 1 92 ? 15.847 0.398 -5.312 1.00 82.69 92 GLY A C 1
ATOM 657 O O . GLY A 1 92 ? 16.553 1.376 -5.083 1.00 82.69 92 GLY A O 1
ATOM 658 N N . GLY A 1 93 ? 14.558 0.354 -4.953 1.00 83.00 93 GLY A N 1
ATOM 659 C CA . GLY A 1 93 ? 13.902 1.410 -4.165 1.00 83.00 93 GLY A CA 1
ATOM 660 C C . GLY A 1 93 ? 14.007 2.816 -4.776 1.00 83.00 93 GLY A C 1
ATOM 661 O O . GLY A 1 93 ? 14.050 2.973 -5.995 1.00 83.00 93 GLY A O 1
ATOM 662 N N . LEU A 1 94 ? 14.033 3.848 -3.924 1.00 78.69 94 LEU A N 1
ATOM 663 C CA . LEU A 1 94 ? 14.132 5.260 -4.335 1.00 78.69 94 LEU A CA 1
ATOM 664 C C . LEU A 1 94 ? 15.498 5.678 -4.900 1.00 78.69 94 LEU A C 1
ATOM 666 O O . LEU A 1 94 ? 15.584 6.711 -5.560 1.00 78.69 94 LEU A O 1
ATOM 670 N N . THR A 1 95 ? 16.561 4.925 -4.620 1.00 75.75 95 THR A N 1
ATOM 671 C CA . THR A 1 95 ? 17.927 5.259 -5.056 1.00 75.75 95 THR A CA 1
ATOM 672 C C . THR A 1 95 ? 18.275 4.647 -6.412 1.00 75.75 95 THR A C 1
ATOM 674 O O . THR A 1 95 ? 19.192 5.118 -7.083 1.00 75.75 95 THR A O 1
ATOM 677 N N . GLY A 1 96 ? 17.539 3.617 -6.837 1.00 66.75 96 GLY A N 1
ATOM 678 C CA . GLY A 1 96 ? 17.706 2.972 -8.131 1.00 66.75 96 GLY A CA 1
ATOM 679 C C . GLY A 1 96 ? 17.127 3.797 -9.279 1.00 66.75 96 GLY A C 1
ATOM 680 O O . GLY A 1 96 ? 16.014 4.320 -9.208 1.00 66.75 96 GLY A O 1
ATOM 681 N N . GLN A 1 97 ? 17.857 3.873 -10.391 1.00 74.56 97 GLN A N 1
ATOM 682 C CA . GLN A 1 97 ? 17.308 4.425 -11.624 1.00 74.56 97 GLN A CA 1
ATOM 683 C C . GLN A 1 97 ? 16.223 3.481 -12.165 1.00 74.56 97 GLN A C 1
ATOM 685 O O . GLN A 1 97 ? 16.441 2.276 -12.301 1.00 74.56 97 GLN A O 1
ATOM 690 N N . LEU A 1 98 ? 15.045 4.026 -12.484 1.00 76.94 98 LEU A N 1
ATOM 691 C CA . LEU A 1 98 ? 13.924 3.254 -13.025 1.00 76.94 98 LEU A CA 1
ATOM 692 C C . LEU A 1 98 ? 14.240 2.739 -14.435 1.00 76.94 98 LEU A C 1
ATOM 694 O O . LEU A 1 98 ? 13.987 3.426 -15.429 1.00 76.94 98 LEU A O 1
ATOM 698 N N . SER A 1 99 ? 14.785 1.525 -14.509 1.00 84.25 99 SER A N 1
ATOM 699 C CA . SER A 1 99 ? 15.070 0.823 -15.760 1.00 84.25 99 SER A CA 1
ATOM 700 C C . SER A 1 99 ? 13.870 -0.010 -16.231 1.00 84.25 99 SER A C 1
ATOM 702 O O . SER A 1 99 ? 12.996 -0.381 -15.443 1.00 84.25 99 SER A O 1
ATOM 704 N N . GLN A 1 100 ? 13.828 -0.338 -17.525 1.00 85.25 100 GLN A N 1
ATOM 705 C CA . GLN A 1 100 ? 12.807 -1.242 -18.072 1.00 85.25 100 GLN A CA 1
ATOM 706 C C . GLN A 1 100 ? 12.882 -2.640 -17.445 1.00 85.25 100 GLN A C 1
ATOM 708 O O . GLN A 1 100 ? 11.850 -3.274 -17.235 1.00 85.25 100 GLN A O 1
ATOM 713 N N . ASP A 1 101 ? 14.078 -3.112 -17.099 1.00 88.06 101 ASP A N 1
ATOM 714 C CA . ASP A 1 101 ? 14.247 -4.433 -16.497 1.00 88.06 101 ASP A CA 1
ATOM 715 C C . ASP A 1 101 ? 13.743 -4.464 -15.051 1.00 88.06 101 ASP A C 1
ATOM 717 O O . ASP A 1 101 ? 13.070 -5.415 -14.659 1.00 88.06 101 ASP A O 1
ATOM 721 N N . THR A 1 102 ? 13.932 -3.377 -14.297 1.00 88.06 102 THR A N 1
ATOM 722 C CA . THR A 1 102 ? 13.323 -3.191 -12.970 1.00 88.06 102 THR A CA 1
ATOM 723 C C . THR A 1 102 ? 11.797 -3.321 -13.039 1.00 88.06 102 THR A C 1
ATOM 725 O O . THR A 1 102 ? 11.189 -4.009 -12.218 1.00 88.06 102 THR A O 1
ATOM 728 N N . VAL A 1 103 ? 11.174 -2.709 -14.054 1.00 88.00 103 VAL A N 1
ATOM 729 C CA . VAL A 1 103 ? 9.723 -2.793 -14.274 1.00 88.00 103 VAL A CA 1
ATOM 730 C C . VAL A 1 103 ? 9.303 -4.217 -14.640 1.00 88.00 103 VAL A C 1
ATOM 732 O O . VAL A 1 103 ? 8.329 -4.714 -14.082 1.00 88.00 103 VAL A O 1
ATOM 735 N N . LYS A 1 104 ? 10.036 -4.911 -15.522 1.00 88.56 104 LYS A N 1
ATOM 736 C CA . LYS A 1 104 ? 9.742 -6.314 -15.876 1.00 88.56 104 LYS A CA 1
ATOM 737 C C . LYS A 1 104 ? 9.775 -7.239 -14.659 1.00 88.56 104 LYS A C 1
ATOM 739 O O . LYS A 1 104 ? 8.901 -8.092 -14.526 1.00 88.56 104 LYS A O 1
ATOM 744 N N . VAL A 1 105 ? 10.748 -7.063 -13.764 1.00 88.62 105 VAL A N 1
ATOM 745 C CA . VAL A 1 105 ? 10.840 -7.854 -12.527 1.00 88.62 105 VAL A CA 1
ATOM 746 C C . VAL A 1 105 ? 9.646 -7.576 -11.611 1.00 88.62 105 VAL A C 1
ATOM 748 O O . VAL A 1 105 ? 9.021 -8.515 -11.122 1.00 88.62 105 VAL A O 1
ATOM 751 N N . ALA A 1 106 ? 9.269 -6.307 -11.432 1.00 90.19 106 ALA A N 1
ATOM 752 C CA . ALA A 1 106 ? 8.084 -5.949 -10.652 1.00 90.19 106 ALA A CA 1
ATOM 753 C C . ALA A 1 106 ? 6.792 -6.530 -11.259 1.00 90.19 106 ALA A C 1
ATOM 755 O O . ALA A 1 106 ? 5.966 -7.084 -10.536 1.00 90.19 106 ALA A O 1
ATOM 756 N N . LEU A 1 107 ? 6.645 -6.487 -12.589 1.00 89.81 107 LEU A N 1
ATOM 757 C CA . LEU A 1 107 ? 5.527 -7.116 -13.300 1.00 89.81 107 LEU A CA 1
ATOM 758 C C . LEU A 1 107 ? 5.459 -8.620 -13.027 1.00 89.81 107 LEU A C 1
ATOM 760 O O . LEU A 1 107 ? 4.386 -9.128 -12.721 1.00 89.81 107 LEU A O 1
ATOM 764 N N . ALA A 1 108 ? 6.588 -9.334 -13.075 1.00 88.19 108 ALA A N 1
ATOM 765 C CA . ALA A 1 108 ? 6.624 -10.753 -12.718 1.00 88.19 108 ALA A CA 1
ATOM 766 C C . ALA A 1 108 ? 6.135 -10.990 -11.276 1.00 88.19 108 ALA A C 1
ATOM 768 O O . ALA A 1 108 ? 5.380 -11.930 -11.028 1.00 88.19 108 ALA A O 1
ATOM 769 N N . GLY A 1 109 ? 6.482 -10.088 -10.352 1.00 87.19 109 GLY A N 1
ATOM 770 C CA . GLY A 1 109 ? 5.983 -10.088 -8.976 1.00 87.19 109 GLY A CA 1
ATOM 771 C C . GLY A 1 109 ? 4.463 -9.921 -8.852 1.00 87.19 109 GLY A C 1
ATOM 772 O O . GLY A 1 109 ? 3.873 -10.487 -7.937 1.00 87.19 109 GLY A O 1
ATOM 773 N N . CYS A 1 110 ? 3.809 -9.215 -9.779 1.00 89.06 110 CYS A N 1
ATOM 774 C CA . CYS A 1 110 ? 2.346 -9.097 -9.820 1.00 89.06 110 CYS A CA 1
ATOM 775 C C . CYS A 1 110 ? 1.629 -10.382 -10.262 1.00 89.06 110 CYS A C 1
ATOM 777 O O . CYS A 1 110 ? 0.430 -10.508 -10.038 1.00 89.06 110 CYS A O 1
ATOM 779 N N . TYR A 1 111 ? 2.323 -11.331 -10.897 1.00 84.94 111 TYR A N 1
ATOM 780 C CA . TYR A 1 111 ? 1.730 -12.604 -11.333 1.00 84.94 111 TYR A CA 1
ATOM 781 C C . TYR A 1 111 ? 2.187 -13.802 -10.497 1.00 84.94 111 TYR A C 1
ATOM 783 O O . TYR A 1 111 ? 1.703 -14.916 -10.705 1.00 84.94 111 TYR A O 1
ATOM 791 N N . ALA A 1 112 ? 3.124 -13.598 -9.571 1.00 81.88 112 ALA A N 1
ATOM 792 C CA . ALA A 1 112 ? 3.629 -14.656 -8.715 1.00 81.88 112 ALA A CA 1
ATOM 793 C C . ALA A 1 112 ? 2.597 -15.016 -7.634 1.00 81.88 112 ALA A C 1
ATOM 795 O O . ALA A 1 112 ? 2.109 -14.154 -6.903 1.00 81.88 112 ALA A O 1
ATOM 796 N N . ALA A 1 113 ? 2.285 -16.307 -7.511 1.00 69.75 113 ALA A N 1
ATOM 797 C CA . ALA A 1 113 ? 1.571 -16.818 -6.349 1.00 69.75 113 ALA A CA 1
ATOM 798 C C . ALA A 1 113 ? 2.519 -16.802 -5.142 1.00 69.75 113 ALA A C 1
ATOM 800 O O . ALA A 1 113 ? 3.630 -17.329 -5.220 1.00 69.75 113 ALA A O 1
ATOM 801 N N . LEU A 1 114 ? 2.088 -16.198 -4.034 1.00 69.50 114 LEU A N 1
ATOM 802 C CA . LEU A 1 114 ? 2.893 -16.108 -2.819 1.00 69.50 114 LEU A CA 1
ATOM 803 C C . LEU A 1 114 ? 2.403 -17.104 -1.775 1.00 69.50 114 LEU A C 1
ATOM 805 O O . LEU A 1 114 ? 1.220 -17.136 -1.434 1.00 69.50 114 LEU A O 1
ATOM 809 N N . SER A 1 115 ? 3.338 -17.890 -1.241 1.00 74.38 115 SER A N 1
ATOM 810 C CA . SER A 1 115 ? 3.122 -18.590 0.021 1.00 74.38 115 SER A CA 1
ATOM 811 C C . SER A 1 115 ? 3.105 -17.549 1.132 1.00 74.38 115 SER A C 1
ATOM 813 O O . SER A 1 115 ? 4.078 -16.815 1.315 1.00 74.38 115 SER A O 1
ATOM 815 N N . VAL A 1 116 ? 1.978 -17.442 1.829 1.00 73.12 116 VAL A N 1
ATOM 816 C CA . VAL A 1 116 ? 1.802 -16.462 2.897 1.00 73.12 116 VAL A CA 1
ATOM 817 C C . VAL A 1 116 ? 2.291 -17.085 4.208 1.00 73.12 116 VAL A C 1
ATOM 819 O O . VAL A 1 116 ? 1.759 -18.123 4.608 1.00 73.12 116 VAL A O 1
ATOM 822 N N . PRO A 1 117 ? 3.288 -16.492 4.888 1.00 82.69 117 PRO A N 1
ATOM 823 C CA . PRO A 1 117 ? 3.715 -16.960 6.202 1.00 82.69 117 PRO A CA 1
ATOM 824 C C . PRO A 1 117 ? 2.612 -16.738 7.250 1.00 82.69 117 PRO A C 1
ATOM 826 O O . PRO A 1 117 ? 1.579 -16.127 6.980 1.00 82.69 117 PRO A O 1
ATOM 829 N N . SER A 1 118 ? 2.836 -17.209 8.481 1.00 89.81 118 SER A N 1
ATOM 830 C CA . SER A 1 118 ? 1.925 -16.948 9.604 1.00 89.81 118 SER A CA 1
ATOM 831 C C . SER A 1 118 ? 1.568 -15.462 9.704 1.00 89.81 118 SER A C 1
ATOM 833 O O . SER A 1 118 ? 2.449 -14.613 9.849 1.00 89.81 118 SER A O 1
ATOM 835 N N . LEU A 1 119 ? 0.269 -15.169 9.702 1.00 93.75 119 LEU A N 1
ATOM 836 C CA . LEU A 1 119 ? -0.244 -13.805 9.730 1.00 93.75 119 LEU A CA 1
ATOM 837 C C . LEU A 1 119 ? -0.125 -13.180 11.123 1.00 93.75 119 LEU A C 1
ATOM 839 O O . LEU A 1 119 ? -0.462 -13.800 12.132 1.00 93.75 119 LEU A O 1
ATOM 843 N N . ARG A 1 120 ? 0.301 -11.920 11.171 1.00 95.31 120 ARG A N 1
ATOM 844 C CA . ARG A 1 120 ? 0.368 -11.081 12.370 1.00 95.31 120 ARG A CA 1
ATOM 845 C C . ARG A 1 120 ? -0.476 -9.836 12.147 1.00 95.31 120 ARG A C 1
ATOM 847 O O . ARG A 1 120 ? -0.154 -9.009 11.299 1.00 95.31 120 ARG A O 1
ATOM 854 N N . PHE A 1 121 ? -1.544 -9.699 12.920 1.00 95.69 121 PHE A N 1
ATOM 855 C CA . PHE A 1 121 ? -2.436 -8.547 12.852 1.00 95.69 121 PHE A CA 1
ATOM 856 C C . PHE A 1 121 ? -2.067 -7.527 13.923 1.00 95.69 121 PHE A C 1
ATOM 858 O O . PHE A 1 121 ? -1.820 -7.888 15.075 1.00 95.69 121 PHE A O 1
ATOM 865 N N . GLU A 1 122 ? -2.084 -6.250 13.560 1.00 94.88 122 GLU A N 1
ATOM 866 C CA . GLU A 1 122 ? -2.167 -5.175 14.542 1.00 94.88 122 GLU A CA 1
ATOM 867 C C . GLU A 1 122 ? -3.441 -5.347 15.386 1.00 94.88 122 GLU A C 1
ATOM 869 O O . GLU A 1 122 ? -4.480 -5.765 14.878 1.00 94.88 122 GLU A O 1
ATOM 874 N N . THR A 1 123 ? -3.382 -5.023 16.681 1.00 93.38 123 THR A N 1
ATOM 875 C CA . THR A 1 123 ? -4.479 -5.276 17.636 1.00 93.38 123 THR A CA 1
ATOM 876 C C . THR A 1 123 ? -5.823 -4.688 17.193 1.00 93.38 123 THR A C 1
ATOM 878 O O . THR A 1 123 ? -6.872 -5.231 17.522 1.00 93.38 123 THR A O 1
ATOM 881 N N . THR A 1 124 ? -5.794 -3.576 16.459 1.00 93.56 124 THR A N 1
ATOM 882 C CA . THR A 1 124 ? -6.978 -2.844 15.986 1.00 93.56 124 THR A CA 1
ATOM 883 C C . THR A 1 124 ? -7.397 -3.208 14.563 1.00 93.56 124 THR A C 1
ATOM 885 O O . THR A 1 124 ? -8.393 -2.670 14.079 1.00 93.56 124 THR A O 1
ATOM 888 N N . ALA A 1 125 ? -6.646 -4.074 13.881 1.00 95.31 125 ALA A N 1
ATOM 889 C CA . ALA A 1 125 ? -6.960 -4.491 12.525 1.00 95.31 125 ALA A CA 1
ATOM 890 C C . ALA A 1 125 ? -8.114 -5.503 12.509 1.00 95.31 125 ALA A C 1
ATOM 892 O O . ALA A 1 125 ? -8.225 -6.398 13.349 1.00 95.31 125 ALA A O 1
ATOM 893 N N . GLU A 1 126 ? -8.962 -5.376 11.502 1.00 96.00 126 GLU A N 1
ATOM 894 C CA . GLU A 1 126 ? -9.924 -6.385 11.105 1.00 96.00 126 GLU A CA 1
ATOM 895 C C . GLU A 1 126 ? -9.180 -7.605 10.542 1.00 96.00 126 GLU A C 1
ATOM 897 O O . GLU A 1 126 ? -8.298 -7.480 9.689 1.00 96.00 126 GLU A O 1
ATOM 902 N N . ARG A 1 127 ? -9.534 -8.804 11.023 1.00 93.75 127 ARG A N 1
ATOM 903 C CA . ARG A 1 127 ? -8.860 -10.060 10.642 1.00 93.75 127 ARG A CA 1
ATOM 904 C C . ARG A 1 127 ? -9.232 -10.571 9.244 1.00 93.75 127 ARG A C 1
ATOM 906 O O . ARG A 1 127 ? -8.733 -11.610 8.818 1.00 93.75 127 ARG A O 1
ATOM 913 N N . ALA A 1 128 ? -10.106 -9.857 8.539 1.00 90.44 128 ALA A N 1
ATOM 914 C CA . ALA A 1 128 ? -10.488 -10.164 7.172 1.00 90.44 128 ALA A CA 1
ATOM 915 C C . ALA A 1 128 ? -9.351 -9.813 6.201 1.00 90.44 128 ALA A C 1
ATOM 917 O O . ALA A 1 128 ? -8.733 -8.755 6.299 1.00 90.44 128 ALA A O 1
ATOM 918 N N . LEU A 1 129 ? -9.099 -10.701 5.241 1.00 91.38 129 LEU A N 1
ATOM 919 C CA . LEU A 1 129 ? -8.157 -10.486 4.147 1.00 91.38 129 LEU A CA 1
ATOM 920 C C . LEU A 1 129 ? -8.908 -10.467 2.808 1.00 91.38 129 LEU A C 1
ATOM 922 O O . LEU A 1 129 ? -9.919 -11.162 2.685 1.00 91.38 129 LEU A O 1
ATOM 926 N N . PRO A 1 130 ? -8.395 -9.762 1.782 1.00 89.69 130 PRO A N 1
ATOM 927 C CA . PRO A 1 130 ? -8.968 -9.810 0.434 1.00 89.69 130 PRO A CA 1
ATOM 928 C C . PRO A 1 130 ? -8.954 -11.244 -0.130 1.00 89.69 130 PRO A C 1
ATOM 930 O O . PRO A 1 130 ? -8.189 -12.070 0.369 1.00 89.69 130 PRO A O 1
ATOM 933 N N . PRO A 1 131 ? -9.757 -11.596 -1.144 1.00 87.31 131 PRO A N 1
ATOM 934 C CA . PRO A 1 131 ? -9.710 -12.912 -1.793 1.00 87.31 131 PRO A CA 1
ATOM 935 C C . PRO A 1 131 ? -8.301 -13.293 -2.266 1.00 87.31 131 PRO A C 1
ATOM 937 O O . PRO A 1 131 ? -7.493 -12.424 -2.577 1.00 87.31 131 PRO A O 1
ATOM 940 N N . GLN A 1 132 ? -7.980 -14.590 -2.326 1.00 81.75 132 GLN A N 1
ATOM 941 C CA . GLN A 1 132 ? -6.625 -15.054 -2.663 1.00 81.75 132 GLN A CA 1
ATOM 942 C C . GLN A 1 132 ? -6.136 -14.546 -4.028 1.00 81.75 132 GLN A C 1
ATOM 944 O O . GLN A 1 132 ? -4.967 -14.183 -4.154 1.00 81.75 132 GLN A O 1
ATOM 949 N N . ASP A 1 133 ? -7.018 -14.470 -5.024 1.00 80.56 133 ASP A N 1
ATOM 950 C CA . ASP A 1 133 ? -6.667 -13.968 -6.355 1.00 80.56 133 ASP A CA 1
ATOM 951 C C . ASP A 1 133 ? -6.261 -12.494 -6.377 1.00 80.56 133 ASP A C 1
ATOM 953 O O . ASP A 1 133 ? -5.456 -12.098 -7.222 1.00 80.56 133 ASP A O 1
ATOM 957 N N . ASP A 1 134 ? -6.732 -11.721 -5.399 1.00 82.88 134 ASP A N 1
ATOM 958 C CA . ASP A 1 134 ? -6.407 -10.308 -5.226 1.00 82.88 134 ASP A CA 1
ATOM 959 C C . ASP A 1 134 ? -5.142 -10.102 -4.376 1.00 82.88 134 ASP A C 1
ATOM 961 O O . ASP A 1 134 ? -4.705 -8.970 -4.167 1.00 82.88 134 ASP A O 1
ATOM 965 N N . ARG A 1 135 ? -4.516 -11.185 -3.885 1.00 85.69 135 ARG A N 1
ATOM 966 C CA . ARG A 1 135 ? -3.287 -11.141 -3.069 1.00 85.69 135 ARG A CA 1
ATOM 967 C C . ARG A 1 135 ? -1.998 -11.266 -3.888 1.00 85.69 135 ARG A C 1
ATOM 969 O O . ARG A 1 135 ? -0.957 -11.641 -3.349 1.00 85.69 135 ARG A O 1
ATOM 976 N N . LYS A 1 136 ? -2.047 -10.981 -5.190 1.00 87.06 136 LYS A N 1
ATOM 977 C CA . LYS A 1 136 ? -0.896 -11.114 -6.098 1.00 87.06 136 LYS A CA 1
ATOM 978 C C . LYS A 1 136 ? -0.049 -9.840 -6.084 1.00 87.06 136 LYS A C 1
ATOM 980 O O . LYS A 1 136 ? -0.337 -8.881 -6.791 1.00 87.06 136 LYS A O 1
ATOM 985 N N . GLY A 1 137 ? 0.974 -9.817 -5.236 1.00 89.56 137 GLY A N 1
ATOM 986 C CA . GLY A 1 137 ? 1.870 -8.677 -5.056 1.00 89.56 137 GLY A CA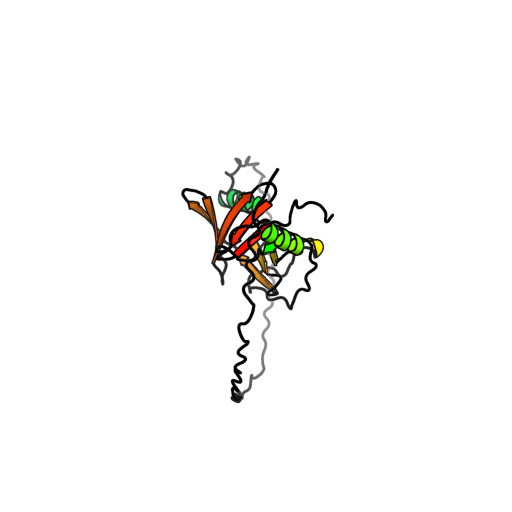 1
ATOM 987 C C . GLY A 1 137 ? 2.592 -8.724 -3.709 1.00 89.56 137 GLY A C 1
ATOM 988 O O . GLY A 1 137 ? 2.342 -9.586 -2.875 1.00 89.56 137 GLY A O 1
ATOM 989 N N . HIS A 1 138 ? 3.498 -7.783 -3.479 1.00 93.69 138 HIS A N 1
ATOM 990 C CA . HIS A 1 138 ? 4.293 -7.696 -2.252 1.00 93.69 138 HIS A CA 1
ATOM 991 C C . HIS A 1 138 ? 3.531 -7.007 -1.114 1.00 93.69 138 HIS A C 1
ATOM 993 O O . HIS A 1 138 ? 3.685 -7.358 0.054 1.00 93.69 138 HIS A O 1
ATOM 999 N N . VAL A 1 139 ? 2.692 -6.028 -1.452 1.00 95.50 139 VAL A N 1
ATOM 1000 C CA . VAL A 1 139 ? 1.819 -5.352 -0.491 1.00 95.50 139 VAL A CA 1
ATOM 1001 C C . VAL A 1 139 ? 0.431 -5.199 -1.084 1.00 95.50 139 VAL A C 1
ATOM 1003 O O . VAL A 1 139 ? 0.275 -5.029 -2.293 1.00 95.50 139 VAL A O 1
ATOM 1006 N N . ILE A 1 140 ? -0.590 -5.291 -0.240 1.00 95.62 140 ILE A N 1
ATOM 1007 C CA . ILE A 1 140 ? -1.986 -5.165 -0.653 1.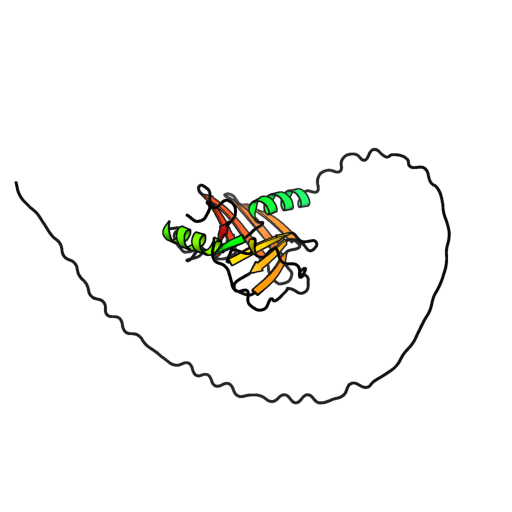00 95.62 140 ILE A CA 1
ATOM 1008 C C . ILE A 1 140 ? -2.670 -4.152 0.251 1.00 95.62 140 ILE A C 1
ATOM 1010 O O . ILE A 1 140 ? -2.655 -4.299 1.474 1.00 95.62 140 ILE A O 1
ATOM 1014 N N . TYR A 1 141 ? -3.295 -3.149 -0.355 1.00 97.31 141 TYR A N 1
ATOM 1015 C CA . TYR A 1 141 ? -4.115 -2.174 0.351 1.00 97.31 141 TYR A CA 1
ATOM 1016 C C . TYR A 1 141 ? -5.592 -2.472 0.119 1.00 97.31 141 TYR A C 1
ATOM 1018 O O . TYR A 1 141 ? -6.028 -2.638 -1.019 1.00 97.31 141 TYR A O 1
ATOM 1026 N N . TYR A 1 142 ? -6.371 -2.534 1.193 1.00 96.50 142 TYR A N 1
ATOM 1027 C CA . TYR A 1 142 ? -7.806 -2.806 1.135 1.00 96.50 142 TYR A CA 1
ATOM 1028 C C . TYR A 1 142 ? -8.548 -2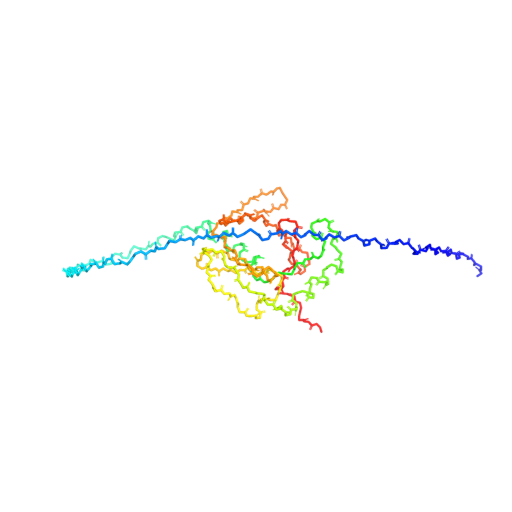.009 2.207 1.00 96.50 142 TYR A C 1
ATOM 1030 O O . TYR A 1 142 ? -8.021 -1.708 3.281 1.00 96.50 142 TYR A O 1
ATOM 1038 N N . ARG A 1 143 ? -9.782 -1.621 1.890 1.00 95.38 143 ARG A N 1
ATOM 1039 C CA . ARG A 1 143 ? -10.641 -0.840 2.779 1.00 95.38 143 ARG A CA 1
ATOM 1040 C C . ARG A 1 143 ? -11.443 -1.781 3.676 1.00 95.38 143 ARG A C 1
ATOM 1042 O O . ARG A 1 143 ? -11.954 -2.795 3.214 1.00 95.38 143 ARG A O 1
ATOM 1049 N N . THR A 1 144 ? -11.556 -1.425 4.949 1.00 96.25 144 THR A N 1
ATOM 1050 C CA . THR A 1 144 ? -12.328 -2.156 5.965 1.00 96.25 144 THR A CA 1
ATOM 1051 C C . THR A 1 144 ? -13.153 -1.184 6.801 1.00 96.25 144 THR A C 1
ATOM 1053 O O . THR A 1 144 ? -12.987 0.038 6.691 1.00 96.25 144 THR A O 1
ATOM 1056 N N . SER A 1 145 ? -13.984 -1.719 7.696 1.00 95.06 145 SER A N 1
ATOM 1057 C CA . SER A 1 145 ? -14.725 -0.915 8.674 1.00 95.06 145 SER A CA 1
ATOM 1058 C C . SER A 1 145 ? -13.804 -0.144 9.635 1.00 95.06 145 SER A C 1
ATOM 1060 O O . SER A 1 145 ? -14.175 0.910 10.149 1.00 95.06 145 SER A O 1
ATOM 1062 N N . LYS A 1 146 ? -12.575 -0.636 9.853 1.00 95.56 146 LYS A N 1
ATOM 1063 C CA . LYS A 1 146 ? -11.567 -0.040 10.749 1.00 95.56 146 LYS A CA 1
ATOM 1064 C C . LYS A 1 146 ? -10.667 0.996 10.075 1.00 95.56 146 LYS A C 1
ATOM 1066 O O . LYS A 1 146 ? -9.876 1.652 10.749 1.00 95.56 146 LYS A O 1
ATOM 1071 N N . GLY A 1 147 ? -10.785 1.164 8.759 1.00 95.06 147 GLY A N 1
ATOM 1072 C CA . GLY A 1 147 ? -9.963 2.080 7.977 1.00 95.06 147 GLY A CA 1
ATOM 1073 C C . GLY A 1 147 ? -9.255 1.381 6.825 1.00 95.06 147 GLY A C 1
ATOM 1074 O O . GLY A 1 147 ? -9.744 0.397 6.271 1.00 95.06 147 GLY A O 1
ATOM 1075 N N . LEU A 1 148 ? -8.121 1.941 6.409 1.00 97.25 148 LEU A N 1
ATOM 1076 C CA . LEU A 1 148 ? -7.309 1.365 5.342 1.00 97.25 148 LEU A CA 1
ATOM 1077 C C . LEU A 1 148 ? -6.370 0.321 5.946 1.00 97.25 148 LEU A C 1
ATOM 1079 O O . LEU A 1 148 ? -5.590 0.659 6.830 1.00 97.25 148 LEU A O 1
ATOM 1083 N N . GLN A 1 149 ? -6.412 -0.919 5.474 1.00 97.50 149 GLN A N 1
ATOM 1084 C CA . GLN A 1 149 ? -5.473 -1.953 5.898 1.00 97.50 149 GLN A CA 1
ATOM 1085 C C . GLN A 1 149 ? -4.418 -2.192 4.831 1.00 97.50 149 GLN A C 1
ATOM 1087 O O . GLN A 1 149 ? -4.721 -2.238 3.640 1.00 97.50 149 GLN A O 1
ATOM 1092 N N . ARG A 1 150 ? -3.177 -2.354 5.280 1.00 97.31 150 ARG A N 1
ATOM 1093 C CA . ARG A 1 150 ? -2.035 -2.771 4.472 1.00 97.31 150 ARG A CA 1
ATOM 1094 C C . ARG A 1 150 ? -1.641 -4.166 4.911 1.00 97.31 150 ARG A C 1
ATOM 1096 O O . ARG A 1 150 ? -1.317 -4.373 6.077 1.00 97.31 150 ARG A O 1
ATOM 1103 N N . PHE A 1 151 ? -1.647 -5.102 3.978 1.00 95.88 151 PHE A N 1
ATOM 1104 C CA . PHE A 1 151 ? -1.114 -6.439 4.174 1.00 95.88 151 PHE A CA 1
ATOM 1105 C C . PHE A 1 151 ? 0.236 -6.559 3.462 1.00 95.88 151 PHE A C 1
ATOM 1107 O O . PHE A 1 151 ? 0.304 -6.434 2.242 1.00 95.88 151 PHE A O 1
ATOM 1114 N N . ASP A 1 152 ? 1.301 -6.775 4.231 1.00 94.75 152 ASP A N 1
ATOM 1115 C CA . ASP A 1 152 ? 2.638 -7.104 3.739 1.00 94.75 152 ASP A CA 1
ATOM 1116 C C . ASP A 1 152 ? 2.750 -8.617 3.551 1.00 94.75 152 ASP A C 1
ATOM 1118 O O . ASP A 1 152 ? 2.762 -9.375 4.527 1.00 94.75 152 ASP A O 1
ATOM 1122 N N . THR A 1 153 ? 2.807 -9.081 2.305 1.00 92.50 153 THR A N 1
ATOM 1123 C CA . THR A 1 153 ? 2.782 -10.521 2.024 1.00 92.50 153 THR A CA 1
ATOM 1124 C C . THR A 1 153 ? 4.083 -11.202 2.429 1.00 92.50 153 THR A C 1
ATOM 1126 O O . THR A 1 153 ? 4.059 -12.349 2.872 1.00 92.50 153 THR A O 1
ATOM 1129 N N . LYS A 1 154 ? 5.212 -10.487 2.347 1.00 90.38 154 LYS A N 1
ATOM 1130 C CA . LYS A 1 154 ? 6.535 -11.000 2.715 1.00 90.38 154 LYS A CA 1
ATOM 1131 C C . LYS A 1 154 ? 6.686 -11.123 4.228 1.00 90.38 154 LYS A C 1
ATOM 1133 O O . LYS A 1 154 ? 7.180 -12.138 4.710 1.00 90.38 154 LYS A O 1
ATOM 1138 N N . ALA A 1 155 ? 6.280 -10.098 4.976 1.00 92.19 155 ALA A N 1
ATOM 1139 C CA . ALA A 1 155 ? 6.363 -10.112 6.435 1.00 92.19 155 ALA A CA 1
ATOM 1140 C C . ALA A 1 155 ? 5.197 -10.865 7.100 1.00 92.19 155 ALA A C 1
ATOM 1142 O O . ALA A 1 155 ? 5.280 -11.197 8.283 1.00 92.19 155 ALA A O 1
ATOM 1143 N N . GLY A 1 156 ? 4.110 -11.122 6.366 1.00 92.88 156 GLY A N 1
ATOM 1144 C CA . GLY A 1 156 ? 2.885 -11.687 6.924 1.00 92.88 156 GLY A CA 1
ATOM 1145 C C . GLY A 1 156 ? 2.179 -10.723 7.875 1.00 92.88 156 GLY A C 1
ATOM 1146 O O . GLY A 1 156 ? 1.520 -11.172 8.806 1.00 92.88 156 GLY A O 1
ATOM 1147 N N . THR A 1 157 ? 2.343 -9.408 7.716 1.00 95.25 157 THR A N 1
ATOM 1148 C CA . THR A 1 157 ? 1.841 -8.416 8.678 1.00 95.25 157 THR A CA 1
ATOM 1149 C C . THR A 1 157 ? 0.663 -7.630 8.123 1.00 95.25 157 THR A C 1
ATOM 1151 O O . THR A 1 157 ? 0.674 -7.193 6.974 1.00 95.25 157 THR A O 1
ATOM 1154 N N . VAL A 1 158 ? -0.356 -7.422 8.955 1.00 96.62 158 VAL A N 1
ATOM 1155 C CA . VAL A 1 158 ? -1.511 -6.576 8.644 1.00 96.62 158 VAL A CA 1
ATOM 1156 C C . VAL A 1 158 ? -1.510 -5.369 9.571 1.00 96.62 158 VAL A C 1
ATOM 1158 O O . VAL A 1 158 ? -1.615 -5.513 10.789 1.00 96.62 158 VAL A O 1
ATOM 1161 N N . THR A 1 159 ? -1.408 -4.185 8.978 1.00 97.19 159 THR A N 1
ATOM 1162 C CA . THR A 1 159 ? -1.394 -2.885 9.662 1.00 97.19 159 THR A CA 1
ATOM 1163 C C . THR A 1 159 ? -2.635 -2.096 9.271 1.00 97.19 159 THR A C 1
ATOM 1165 O O . THR A 1 159 ? -3.045 -2.140 8.109 1.00 97.19 159 THR A O 1
ATOM 1168 N N . VAL A 1 160 ? -3.231 -1.364 10.213 1.00 97.56 160 VAL A N 1
ATOM 1169 C CA . VAL A 1 160 ? -4.415 -0.532 9.969 1.00 97.56 160 VAL A CA 1
ATOM 1170 C C . VAL A 1 160 ? -4.096 0.954 10.112 1.00 97.56 160 VAL A C 1
ATOM 1172 O O . VAL A 1 160 ? -3.439 1.403 11.047 1.00 97.56 160 VAL A O 1
ATOM 1175 N N . PHE A 1 161 ? -4.613 1.738 9.173 1.00 97.50 161 PHE A N 1
ATOM 1176 C CA . PHE A 1 161 ? -4.483 3.184 9.109 1.00 97.50 161 PHE A CA 1
ATOM 1177 C C . PHE A 1 161 ? -5.883 3.820 9.160 1.00 97.50 161 PHE A C 1
ATOM 1179 O O . PHE A 1 161 ? -6.520 4.012 8.115 1.00 97.50 161 PHE A O 1
ATOM 1186 N N . PRO A 1 162 ? -6.406 4.124 10.363 1.00 96.12 162 PRO A N 1
ATOM 1187 C CA . PRO A 1 162 ? -7.710 4.769 10.523 1.00 96.12 162 PRO A CA 1
ATOM 1188 C C . PRO A 1 162 ? -7.711 6.226 10.043 1.00 96.12 162 PRO A C 1
ATOM 1190 O O . PRO A 1 162 ? -8.757 6.762 9.674 1.00 96.12 162 PRO A O 1
ATOM 1193 N N . GLN A 1 163 ? -6.546 6.877 10.039 1.00 96.19 163 GLN A N 1
ATOM 1194 C CA . GLN A 1 163 ? -6.410 8.291 9.717 1.00 96.19 163 GLN A CA 1
ATOM 1195 C C . GLN A 1 163 ? -5.611 8.489 8.432 1.00 96.19 163 GLN A C 1
ATOM 1197 O O . GLN A 1 163 ? -4.547 7.901 8.233 1.00 96.19 163 GLN A O 1
ATOM 1202 N N . ILE A 1 164 ? -6.131 9.364 7.574 1.00 96.19 164 ILE A N 1
ATOM 1203 C CA . ILE A 1 164 ? -5.543 9.729 6.287 1.00 96.19 164 ILE A CA 1
ATOM 1204 C C . ILE A 1 164 ? -5.493 11.250 6.234 1.00 96.19 164 ILE A C 1
ATOM 1206 O O . ILE A 1 164 ? -6.499 11.908 6.497 1.00 96.19 164 ILE A O 1
ATOM 1210 N N . ALA A 1 165 ? -4.335 11.796 5.884 1.00 96.12 165 ALA A N 1
ATOM 1211 C CA . ALA A 1 165 ? -4.164 13.213 5.602 1.00 96.12 165 ALA A CA 1
ATOM 1212 C C . ALA A 1 165 ? -3.525 13.404 4.225 1.00 96.12 165 ALA A C 1
ATOM 1214 O O . ALA A 1 165 ? -2.726 12.577 3.790 1.00 96.12 165 ALA A O 1
ATOM 1215 N N . LYS A 1 166 ? -3.843 14.516 3.563 1.00 95.94 166 LYS A N 1
ATOM 1216 C CA . LYS A 1 166 ? -3.204 14.942 2.315 1.00 95.94 166 LYS A CA 1
ATOM 1217 C C . LYS A 1 166 ? -2.384 16.191 2.591 1.00 95.94 166 LYS A C 1
ATOM 1219 O O . LYS A 1 166 ? -2.910 17.177 3.093 1.00 95.94 166 LYS A O 1
ATOM 1224 N N . VAL A 1 167 ? -1.098 16.133 2.277 1.00 95.44 167 VAL A N 1
ATOM 1225 C CA . VAL A 1 167 ? -0.163 17.247 2.411 1.00 95.44 167 VAL A CA 1
ATOM 1226 C C . VAL A 1 167 ? 0.248 17.672 1.002 1.00 95.44 167 VAL A C 1
ATOM 1228 O O . VAL A 1 167 ? 1.004 16.941 0.351 1.00 95.44 167 VAL A O 1
ATOM 1231 N N . PRO A 1 168 ? -0.253 18.812 0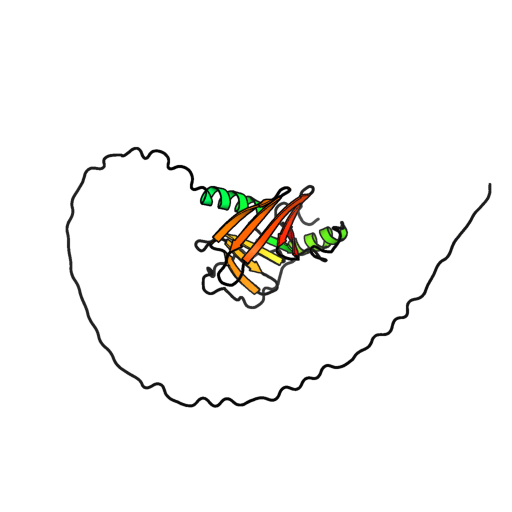.499 1.00 92.69 168 PRO A N 1
ATOM 1232 C CA . PRO A 1 168 ? 0.172 19.323 -0.795 1.00 92.69 168 PRO A CA 1
ATOM 1233 C C . PRO A 1 168 ? 1.644 19.755 -0.732 1.00 92.69 168 PRO A C 1
ATOM 1235 O O . PRO A 1 168 ? 2.091 20.363 0.243 1.00 92.69 168 PRO A O 1
ATOM 1238 N N . ARG A 1 169 ? 2.412 19.420 -1.770 1.00 91.94 169 ARG A N 1
ATOM 1239 C CA . ARG A 1 169 ? 3.753 19.956 -2.046 1.00 91.94 169 ARG A CA 1
ATOM 1240 C C . ARG A 1 169 ? 3.734 20.627 -3.413 1.00 91.94 169 ARG A C 1
ATOM 1242 O O . ARG A 1 169 ? 2.812 20.410 -4.192 1.00 91.94 169 ARG A O 1
ATOM 1249 N N . GLU A 1 170 ? 4.770 21.405 -3.707 1.00 87.19 170 GLU A N 1
ATOM 1250 C CA . GLU A 1 170 ? 4.869 22.189 -4.947 1.00 87.19 170 GLU A CA 1
ATOM 1251 C C . GLU A 1 170 ? 4.661 21.351 -6.216 1.00 87.19 170 GLU A C 1
ATOM 1253 O O . GLU A 1 170 ? 4.023 21.807 -7.158 1.00 87.19 170 GLU A O 1
ATOM 1258 N N . THR A 1 171 ? 5.164 20.113 -6.238 1.00 85.06 171 THR A N 1
ATOM 1259 C CA . THR A 1 171 ? 5.185 19.270 -7.446 1.00 85.06 171 THR A CA 1
ATOM 1260 C C . THR A 1 171 ? 4.376 17.979 -7.332 1.00 85.06 171 THR A C 1
ATOM 1262 O O . THR A 1 171 ? 4.181 17.290 -8.331 1.00 85.06 171 THR A O 1
ATOM 1265 N N . PHE A 1 172 ? 3.897 17.620 -6.138 1.00 86.75 172 PHE A N 1
ATOM 1266 C CA . PHE A 1 172 ? 3.114 16.403 -5.913 1.00 86.75 172 PHE A CA 1
ATOM 1267 C C . PHE A 1 172 ? 2.338 16.462 -4.594 1.00 86.75 172 PHE A C 1
ATOM 1269 O O . PHE A 1 172 ? 2.655 17.226 -3.687 1.00 86.75 172 PHE A O 1
ATOM 1276 N N . ASN A 1 173 ? 1.340 15.593 -4.450 1.00 91.69 173 ASN A N 1
ATOM 1277 C CA . ASN A 1 173 ? 0.662 15.381 -3.174 1.00 91.69 173 ASN A CA 1
ATOM 1278 C C . ASN A 1 173 ? 1.333 14.245 -2.396 1.00 91.69 173 ASN A C 1
ATOM 1280 O O . ASN A 1 173 ? 1.679 13.212 -2.970 1.00 91.69 173 ASN A O 1
ATOM 1284 N N . VAL A 1 174 ? 1.484 14.424 -1.083 1.00 94.75 174 VAL A N 1
ATOM 1285 C CA . VAL A 1 174 ? 1.877 13.353 -0.158 1.00 94.75 174 VAL A CA 1
ATOM 1286 C C . VAL A 1 174 ? 0.659 12.953 0.656 1.00 94.75 174 VAL A C 1
ATOM 1288 O O . VAL A 1 174 ? 0.078 13.788 1.349 1.00 94.75 174 VAL A O 1
ATOM 1291 N N . TYR A 1 175 ? 0.287 11.679 0.618 1.00 96.56 175 TYR A N 1
ATOM 1292 C CA . TYR A 1 175 ? -0.735 11.145 1.514 1.00 96.56 175 TYR A CA 1
ATOM 1293 C C . TYR A 1 175 ? -0.041 10.557 2.733 1.00 96.56 175 TYR A C 1
ATOM 1295 O O . TYR A 1 175 ? 0.888 9.771 2.601 1.00 96.56 175 TYR A O 1
ATOM 1303 N N . VAL A 1 176 ? -0.458 10.951 3.928 1.00 97.12 176 VAL A N 1
ATOM 1304 C CA . VAL A 1 176 ? 0.107 10.454 5.181 1.00 97.12 176 VAL A CA 1
ATOM 1305 C C . VAL A 1 176 ? -0.928 9.564 5.843 1.00 97.12 176 VAL A C 1
ATOM 1307 O O . VAL A 1 176 ? -1.969 10.044 6.298 1.00 97.12 176 VAL A O 1
ATOM 1310 N N . LEU A 1 177 ? -0.632 8.269 5.891 1.00 97.00 177 LEU A N 1
ATOM 1311 C CA . LEU A 1 177 ? -1.424 7.290 6.619 1.00 97.00 177 LEU A CA 1
ATOM 1312 C C . LEU A 1 177 ? -0.913 7.208 8.053 1.00 97.00 177 LEU A C 1
ATOM 1314 O O . LEU A 1 177 ? 0.290 7.067 8.268 1.00 97.00 177 LEU A O 1
ATOM 1318 N N . ARG A 1 178 ? -1.807 7.283 9.038 1.00 96.75 178 ARG A N 1
ATOM 1319 C CA . ARG A 1 178 ? -1.443 7.162 10.455 1.00 96.75 178 ARG A CA 1
ATOM 1320 C C . ARG A 1 178 ? -2.172 5.981 11.077 1.00 96.75 178 ARG A C 1
ATOM 1322 O O . ARG A 1 178 ? -3.402 5.931 11.056 1.00 96.75 178 ARG A O 1
ATOM 1329 N N . GLY A 1 179 ? -1.386 5.035 11.576 1.00 95.25 179 GLY A N 1
ATOM 1330 C CA . GLY A 1 179 ? -1.793 3.887 12.378 1.00 95.25 179 GLY A CA 1
ATOM 1331 C C . GLY A 1 179 ? -1.236 4.010 13.792 1.00 95.25 179 GLY A C 1
ATOM 1332 O O . GLY A 1 179 ? -0.556 4.987 14.115 1.00 95.25 179 GLY A O 1
ATOM 1333 N N . ARG A 1 180 ? -1.502 3.023 14.652 1.00 93.75 180 ARG A N 1
ATOM 1334 C CA . ARG A 1 180 ? -1.013 3.064 16.039 1.00 93.75 180 ARG A CA 1
ATOM 1335 C C . ARG A 1 180 ? 0.495 2.841 16.103 1.00 93.75 180 ARG A C 1
ATOM 1337 O O . ARG A 1 180 ? 1.173 3.497 16.885 1.00 93.75 180 ARG A O 1
ATOM 1344 N N . SER A 1 181 ? 1.009 1.916 15.294 1.00 91.69 181 SER A N 1
ATOM 1345 C CA . SER A 1 181 ? 2.426 1.528 15.295 1.00 91.69 181 SER A CA 1
ATOM 1346 C C . SER A 1 181 ? 3.242 2.105 14.138 1.00 91.69 181 SER A C 1
ATOM 1348 O O . SER A 1 181 ? 4.452 1.900 14.093 1.00 91.69 181 SER A O 1
ATOM 1350 N N . ALA A 1 182 ? 2.607 2.780 13.177 1.00 92.94 182 ALA A N 1
ATOM 1351 C CA . ALA A 1 182 ? 3.278 3.259 11.975 1.00 92.94 182 ALA A CA 1
ATOM 1352 C C . ALA A 1 182 ? 2.653 4.548 11.433 1.00 92.94 182 ALA A C 1
ATOM 1354 O O . ALA A 1 182 ? 1.435 4.723 11.432 1.00 92.94 182 ALA A O 1
ATOM 1355 N N . THR A 1 183 ? 3.501 5.427 10.905 1.00 95.94 183 THR A N 1
ATOM 1356 C CA . THR A 1 183 ? 3.094 6.540 10.042 1.00 95.94 183 THR A CA 1
ATOM 1357 C C . THR A 1 183 ? 3.748 6.350 8.685 1.00 95.94 183 THR A C 1
ATOM 1359 O O . THR A 1 183 ? 4.961 6.173 8.607 1.00 95.94 183 THR A O 1
ATOM 1362 N N . LEU A 1 184 ? 2.945 6.380 7.626 1.00 95.62 184 LEU A N 1
ATOM 1363 C CA . LEU A 1 184 ? 3.368 5.986 6.293 1.00 95.62 184 LEU A CA 1
ATOM 1364 C C . LEU A 1 184 ? 3.120 7.115 5.287 1.00 95.62 184 LEU A C 1
ATOM 1366 O O . LEU A 1 184 ? 1.966 7.382 4.939 1.00 95.62 184 LEU A O 1
ATOM 1370 N N . PRO A 1 185 ? 4.176 7.807 4.826 1.00 96.06 185 PRO A N 1
ATOM 1371 C CA . PRO A 1 185 ? 4.058 8.761 3.738 1.00 96.06 185 PRO A CA 1
ATOM 1372 C C . PRO A 1 185 ? 4.016 8.020 2.398 1.00 96.06 185 PRO A C 1
ATOM 1374 O O . PRO A 1 185 ? 4.912 7.239 2.075 1.00 96.06 185 PRO A O 1
ATOM 1377 N N . LEU A 1 186 ? 2.992 8.316 1.607 1.00 96.94 186 LEU A N 1
ATOM 1378 C CA . LEU A 1 186 ? 2.754 7.767 0.283 1.00 96.94 186 LEU A CA 1
ATOM 1379 C C . LEU A 1 186 ? 2.846 8.865 -0.771 1.00 96.94 186 LEU A C 1
ATOM 1381 O O . LEU A 1 186 ? 2.316 9.968 -0.598 1.00 96.94 186 LEU A O 1
ATOM 1385 N N . ARG A 1 187 ? 3.492 8.543 -1.887 1.00 95.38 187 ARG A N 1
ATOM 1386 C CA . ARG A 1 187 ? 3.559 9.385 -3.084 1.00 95.38 187 ARG A CA 1
ATOM 1387 C C . ARG A 1 187 ? 3.217 8.543 -4.299 1.00 95.38 187 ARG A C 1
ATOM 1389 O O . ARG A 1 187 ? 3.721 7.432 -4.426 1.00 95.38 187 ARG A O 1
ATOM 1396 N N . PHE A 1 188 ? 2.405 9.086 -5.196 1.00 94.56 188 PHE A N 1
ATOM 1397 C CA . PHE A 1 188 ? 2.002 8.398 -6.417 1.00 94.56 188 PHE A CA 1
ATOM 1398 C C . PHE A 1 188 ? 2.621 9.065 -7.636 1.00 94.56 188 PHE A C 1
ATOM 1400 O O . PHE A 1 188 ? 2.738 10.289 -7.700 1.00 94.56 188 PHE A O 1
ATOM 1407 N N . ALA A 1 189 ? 2.986 8.254 -8.620 1.00 91.88 189 ALA A N 1
ATOM 1408 C CA . ALA A 1 189 ? 3.397 8.716 -9.935 1.00 91.88 189 ALA A CA 1
ATOM 1409 C C . ALA A 1 189 ? 2.772 7.825 -11.006 1.00 91.88 189 ALA A C 1
ATOM 1411 O O . ALA A 1 189 ? 2.640 6.616 -10.826 1.00 91.88 189 ALA A O 1
ATOM 1412 N N . LYS A 1 190 ? 2.410 8.405 -12.149 1.00 89.50 190 LYS A N 1
ATOM 1413 C CA . LYS A 1 190 ? 1.886 7.659 -13.296 1.00 89.50 190 LYS A CA 1
ATOM 1414 C C . LYS A 1 190 ? 2.847 7.795 -14.468 1.00 89.50 190 LYS A C 1
ATOM 1416 O O . LYS A 1 190 ? 3.228 8.908 -14.822 1.00 89.50 190 LYS A O 1
ATOM 1421 N N . ARG A 1 191 ? 3.232 6.675 -15.086 1.00 84.62 191 ARG A N 1
ATOM 1422 C CA . ARG A 1 191 ? 4.081 6.659 -16.288 1.00 84.62 191 ARG A CA 1
ATOM 1423 C C . ARG A 1 191 ? 3.556 5.624 -17.277 1.00 84.62 191 ARG A C 1
ATOM 1425 O O . ARG A 1 191 ? 3.569 4.424 -17.010 1.00 84.62 191 ARG A O 1
ATOM 1432 N N . GLY A 1 192 ? 3.089 6.094 -18.433 1.00 84.75 192 GLY A N 1
ATOM 1433 C CA . GLY A 1 192 ? 2.393 5.243 -19.399 1.00 84.75 192 GLY A CA 1
ATOM 1434 C C . GLY A 1 192 ? 1.137 4.622 -18.778 1.00 84.75 192 GLY A C 1
ATOM 1435 O O . GLY A 1 192 ? 0.286 5.335 -18.249 1.00 84.75 192 GLY A O 1
ATOM 1436 N N . ARG A 1 193 ? 1.033 3.288 -18.828 1.00 82.06 193 ARG A N 1
ATOM 1437 C CA . ARG A 1 193 ? -0.068 2.527 -18.206 1.00 82.06 193 ARG A CA 1
ATOM 1438 C C . ARG A 1 193 ? 0.192 2.139 -16.745 1.00 82.06 193 ARG A C 1
ATOM 1440 O O . ARG A 1 193 ? -0.731 1.678 -16.087 1.00 82.06 193 ARG A O 1
ATOM 1447 N N . GLY A 1 194 ? 1.416 2.313 -16.247 1.00 85.94 194 GLY A N 1
ATOM 1448 C CA . GLY A 1 194 ? 1.790 1.940 -14.884 1.00 85.94 194 GLY A CA 1
ATOM 1449 C C . GLY A 1 194 ? 1.527 3.058 -13.878 1.00 85.94 194 GLY A C 1
ATOM 1450 O O . GLY A 1 194 ? 1.838 4.226 -14.137 1.00 85.94 194 GLY A O 1
ATOM 1451 N N . THR A 1 195 ? 1.007 2.676 -12.713 1.00 92.88 195 THR A N 1
ATOM 1452 C CA . THR A 1 195 ? 0.939 3.525 -11.518 1.00 92.88 195 THR A CA 1
ATOM 1453 C C . THR A 1 195 ? 1.988 3.045 -10.525 1.00 92.88 195 THR A C 1
ATOM 1455 O O . THR A 1 195 ? 2.081 1.852 -10.245 1.00 92.88 195 THR A O 1
ATOM 1458 N N . PHE A 1 196 ? 2.773 3.976 -10.002 1.00 93.62 196 PHE A N 1
ATOM 1459 C CA . PHE A 1 196 ? 3.857 3.729 -9.067 1.00 93.62 196 PHE A CA 1
ATOM 1460 C C . PHE A 1 196 ? 3.523 4.357 -7.721 1.00 93.62 196 PHE A C 1
ATOM 1462 O O . PHE A 1 196 ? 3.014 5.478 -7.667 1.00 93.62 196 PHE A O 1
ATOM 1469 N N . LEU A 1 197 ? 3.846 3.642 -6.652 1.00 96.06 197 LEU A N 1
ATOM 1470 C CA . LEU A 1 197 ? 3.724 4.101 -5.277 1.00 96.06 197 LEU A CA 1
ATOM 1471 C C . LEU A 1 197 ? 5.115 4.150 -4.660 1.00 96.06 197 LEU A C 1
ATOM 1473 O O . LEU A 1 197 ? 5.809 3.142 -4.648 1.00 96.06 197 LEU A O 1
ATOM 1477 N N . ALA A 1 198 ? 5.505 5.292 -4.110 1.00 95.25 198 ALA A N 1
ATOM 1478 C CA . ALA A 1 198 ? 6.627 5.372 -3.191 1.00 95.25 198 ALA A CA 1
ATOM 1479 C C . ALA A 1 198 ? 6.103 5.376 -1.752 1.00 95.25 198 ALA A C 1
ATOM 1481 O O . ALA A 1 198 ? 5.316 6.246 -1.371 1.00 95.25 198 ALA A O 1
ATOM 1482 N N . GLU A 1 199 ? 6.566 4.412 -0.967 1.00 94.56 199 GLU A N 1
ATOM 1483 C CA . GLU A 1 199 ? 6.226 4.204 0.438 1.00 94.56 199 GLU A CA 1
ATOM 1484 C C . GLU A 1 199 ? 7.544 4.124 1.217 1.00 94.56 199 GLU A C 1
ATOM 1486 O O . GLU A 1 199 ? 8.281 3.143 1.112 1.00 94.56 199 GLU A O 1
ATOM 1491 N N . GLY A 1 200 ? 7.871 5.177 1.970 1.00 89.00 200 GLY A N 1
ATOM 1492 C CA . GLY A 1 200 ? 9.195 5.287 2.587 1.00 89.00 200 GLY A CA 1
ATOM 1493 C C . GLY A 1 200 ? 10.308 5.330 1.533 1.00 89.00 200 GLY A C 1
ATOM 1494 O O . GLY A 1 200 ? 10.311 6.223 0.685 1.00 89.00 200 GLY A O 1
ATOM 1495 N N . ASP A 1 201 ? 11.242 4.382 1.608 1.00 89.25 201 ASP A N 1
ATOM 1496 C CA . ASP A 1 201 ? 12.366 4.159 0.687 1.00 89.25 201 ASP A CA 1
ATOM 1497 C C . ASP A 1 201 ? 12.056 3.162 -0.444 1.00 89.25 201 ASP A C 1
ATOM 1499 O O . ASP A 1 201 ? 12.844 3.009 -1.383 1.00 89.25 201 ASP A O 1
ATOM 1503 N N . LYS A 1 202 ? 10.894 2.510 -0.386 1.00 93.44 202 LYS A N 1
ATOM 1504 C CA . LYS A 1 202 ? 10.463 1.512 -1.359 1.00 93.44 202 LYS A CA 1
ATOM 1505 C C . LYS A 1 202 ? 9.625 2.135 -2.463 1.00 93.44 202 LYS A C 1
ATOM 1507 O O . LYS A 1 202 ? 8.871 3.083 -2.241 1.00 93.44 202 LYS A O 1
ATOM 1512 N N . ILE A 1 203 ? 9.718 1.545 -3.651 1.00 94.88 203 ILE A N 1
ATOM 1513 C CA . ILE A 1 203 ? 8.825 1.845 -4.768 1.00 94.88 203 ILE A CA 1
ATOM 1514 C C . ILE A 1 203 ? 8.086 0.572 -5.150 1.00 94.88 203 ILE A C 1
ATOM 1516 O O . ILE A 1 203 ? 8.678 -0.503 -5.206 1.00 94.88 203 ILE A O 1
ATOM 1520 N N . TYR A 1 204 ? 6.808 0.711 -5.466 1.00 95.69 204 TYR A N 1
ATOM 1521 C CA . TYR A 1 204 ? 5.950 -0.361 -5.917 1.00 95.69 204 TYR A CA 1
ATOM 1522 C C . TYR A 1 204 ? 5.283 -0.010 -7.242 1.00 95.69 204 TYR A C 1
ATOM 1524 O O . TYR A 1 204 ? 5.010 1.156 -7.524 1.00 95.69 204 TYR A O 1
ATOM 1532 N N . LEU A 1 205 ? 4.979 -1.036 -8.027 1.00 94.81 205 LEU A N 1
ATOM 1533 C CA . LEU A 1 205 ? 4.152 -0.977 -9.225 1.00 94.81 205 LEU A CA 1
ATOM 1534 C C . LEU A 1 205 ? 2.763 -1.545 -8.917 1.00 94.81 205 LEU A C 1
ATOM 1536 O O . LEU A 1 205 ? 2.648 -2.633 -8.356 1.00 94.81 205 LEU A O 1
ATOM 1540 N N . HIS A 1 206 ? 1.714 -0.825 -9.302 1.00 95.00 206 HIS A N 1
ATOM 1541 C CA . HIS A 1 206 ? 0.335 -1.273 -9.134 1.00 95.00 206 HIS A CA 1
ATOM 1542 C C . HIS A 1 206 ? 0.044 -2.476 -10.049 1.00 95.00 206 HIS A C 1
ATOM 1544 O O . HIS A 1 206 ? 0.312 -2.416 -11.248 1.00 95.00 206 HIS A O 1
ATOM 1550 N N . CYS A 1 207 ? -0.554 -3.548 -9.515 1.00 91.94 207 CYS A N 1
ATOM 1551 C CA . CYS A 1 207 ? -0.808 -4.778 -10.279 1.00 91.94 207 CYS A CA 1
ATOM 1552 C C . CYS A 1 207 ? -2.116 -4.762 -11.097 1.00 91.94 207 CYS A C 1
ATOM 1554 O O . CYS A 1 207 ? -2.271 -5.503 -12.066 1.00 91.94 207 CYS A O 1
ATOM 1556 N N . ARG A 1 208 ? -3.077 -3.902 -10.741 1.00 84.44 208 ARG A N 1
ATOM 1557 C CA . ARG A 1 208 ? -4.303 -3.657 -11.527 1.00 84.44 208 ARG A CA 1
ATOM 1558 C C . ARG A 1 208 ? -4.023 -3.074 -12.917 1.00 84.44 208 ARG A C 1
ATOM 1560 O O . ARG A 1 208 ? -3.227 -2.153 -13.065 1.00 84.44 208 ARG A O 1
ATOM 1567 N N . GLY A 1 209 ? -4.776 -3.547 -13.913 1.00 72.19 209 GLY A N 1
ATOM 1568 C CA . GLY A 1 209 ? -4.748 -3.010 -15.280 1.00 72.19 209 GLY A CA 1
ATOM 1569 C C . GLY A 1 209 ? -3.513 -3.415 -16.086 1.00 72.19 209 GLY A C 1
ATOM 1570 O O . GLY A 1 209 ? -3.312 -2.914 -17.194 1.00 72.19 209 GLY A O 1
ATOM 1571 N N . LEU A 1 210 ? -2.695 -4.318 -15.545 1.00 69.75 210 LEU A N 1
ATOM 1572 C CA . LEU A 1 210 ? -1.608 -4.932 -16.284 1.00 69.75 210 LEU A CA 1
ATOM 1573 C C . LEU A 1 210 ? -2.176 -5.881 -17.350 1.00 69.75 210 LEU A C 1
ATOM 1575 O O . LEU A 1 210 ? -3.222 -6.496 -17.122 1.00 69.75 210 LEU A O 1
ATOM 1579 N N . PRO A 1 211 ? -1.526 -5.990 -18.523 1.00 62.62 211 PRO A N 1
ATOM 1580 C CA . PRO A 1 211 ? -1.960 -6.923 -19.556 1.00 62.62 211 PRO A CA 1
ATOM 1581 C C . PRO A 1 211 ? -2.036 -8.347 -18.991 1.00 62.62 211 PRO A C 1
ATOM 1583 O O . PRO A 1 211 ? -1.324 -8.682 -18.044 1.00 62.62 211 PRO A O 1
ATOM 1586 N N . ALA A 1 212 ? -2.895 -9.198 -19.553 1.00 60.81 212 ALA A N 1
ATOM 1587 C CA . ALA A 1 212 ? -2.839 -10.621 -19.233 1.00 60.81 212 ALA A CA 1
ATOM 1588 C C . ALA A 1 212 ? -1.410 -11.141 -19.467 1.00 60.81 212 ALA A C 1
ATOM 1590 O O . ALA A 1 212 ? -0.704 -10.643 -20.350 1.00 60.81 212 ALA A O 1
ATOM 1591 N N . ARG A 1 213 ? -0.973 -12.099 -18.641 1.00 61.41 213 ARG A N 1
ATOM 1592 C CA . ARG A 1 213 ? 0.332 -12.744 -18.814 1.00 61.41 213 ARG A CA 1
ATOM 1593 C C . ARG A 1 213 ? 0.389 -13.298 -20.251 1.00 61.41 213 ARG A C 1
ATOM 1595 O O . ARG A 1 213 ? -0.544 -14.020 -20.603 1.00 61.41 213 ARG A O 1
ATOM 1602 N N . PRO A 1 214 ? 1.381 -12.902 -21.069 1.00 52.19 214 PRO A N 1
ATOM 1603 C CA . PRO A 1 214 ? 1.520 -13.422 -22.424 1.00 52.19 214 PRO A CA 1
ATOM 1604 C C . PRO A 1 214 ? 1.778 -14.930 -22.418 1.00 52.19 214 PRO A C 1
ATOM 1606 O O . PRO A 1 214 ? 2.309 -15.437 -21.396 1.00 52.19 214 PRO A O 1
#

Secondary structure (DSSP, 8-state):
-------------------------PPP--------------------------------------PPP-HHHHHHHHHHHHH-EEEEEPTTTTTS---HHHHHHHHHHHHPPPPP---EE-TTS-S----GGG--SSEEEEEETTEEEEEETTTTEEEEE-EEEEEE-SS-EEEEEE-SS-EEEEEEEEETTEEEEEETTEEEEE-TTPPPP-